Protein AF-A0A8X6MMZ3-F1 (afdb_monomer)

Radius of gyration: 20.28 Å; Cα contacts (8 Å, |Δi|>4): 202; chains: 1; bounding box: 53×36×53 Å

Solvent-accessible surface area (backbone atoms only — not comparable to full-atom values): 15358 Å² total; per-residue (Å²): 135,87,82,80,87,72,73,51,72,65,52,36,49,29,36,52,51,33,49,55,54,57,69,69,42,72,55,79,81,48,42,75,46,43,74,67,75,72,43,71,71,57,62,65,58,52,47,51,56,55,66,70,45,99,63,57,69,71,56,44,58,54,20,52,58,42,36,58,49,39,51,52,50,51,52,53,54,46,52,48,40,42,77,47,49,68,77,59,74,57,76,52,74,87,51,57,34,66,43,71,80,46,49,71,35,58,68,61,19,48,54,50,54,53,67,40,78,89,51,56,66,67,52,33,32,52,52,23,50,58,49,60,37,62,70,54,31,56,53,40,56,71,73,46,54,68,69,58,55,47,49,66,72,67,44,86,82,53,53,70,70,50,49,52,53,52,54,36,65,72,68,67,48,81,83,58,52,57,61,50,52,50,50,56,61,57,55,66,72,69,72,73,91,78,76,85,68,65,60,74,55,60,66,21,55,59,64,43,42,85,68,30,54,76,64,60,35,36,51,53,51,50,55,37,54,75,67,71,66,58,53,70,69,59,46,53,52,54,59,74,74,49,53,72,68,50,47,53,53,35,51,52,51,54,74,67,39,74,86,70,78,119

Organism: Nephila pilipes (NCBI:txid299642)

Foldseek 3Di:
DDDDDDDDPLLLVLLVVLLVLVVPPCCLVCVVVLLVPNDPPPLVVVLVVLVPDPDDPVSSVVSSVLNSVLSVLVSVVCLQLVVQCVVFSDPLSVLFDADSNRHTPVLSSLVSVLPDPSGDLLSSLVSCLLLVVPVSNLVSLVVDDPVVLVVLQPDPPDDPSSVLSSVCSVVVHDDDLLVVLVCVLVVVVPPPDDPSRHPSQCNSVVVSLVVDDLVSNLVSLLSCVLVVSDDVVNNVVSVSPDDPVSVVVNVVVNVVPPSNVD

Mean predicted aligned error: 8.78 Å

Nearest PDB structures (foldseek):
  3q0k-assembly1_A  TM=1.526E-01  e=6.021E-01  Homo sapiens

pLDDT: mean 77.58, std 13.96, range [37.44, 96.19]

Secondary structure (DSSP, 8-state):
-----PPPHHHHHHHHHHHHHHHHS-GGGGHHHHTTT-----HHHHHHHHHHS---HHHHHHHHHHHHHHHHHHHHHHHHTHHHHHHHT---TTT--B-TTS-B-HHHHHHHHHH-TTS-HHHHHHHHHHTT-HHHHHHHHHHS-HHHHHHHHH-TTS-HHHHHHHHHHHHTPPP-HHHHHHHHHHHTT---TT-------HHHHHHHGGGS-HHHHHHHHHHHHHTT---HHHHHHHHHT--HHHHHHHHHHHHH-GGG--

Structure (mmCIF, N/CA/C/O backbone):
data_AF-A0A8X6MMZ3-F1
#
_entry.id   AF-A0A8X6MMZ3-F1
#
loop_
_atom_site.group_PDB
_atom_site.id
_atom_site.type_symbol
_atom_site.label_atom_id
_atom_site.label_alt_id
_atom_site.label_comp_id
_atom_site.label_asym_id
_atom_site.label_entity_id
_atom_site.label_seq_id
_atom_site.pdbx_PDB_ins_code
_atom_site.Cartn_x
_atom_site.Cartn_y
_atom_site.Cartn_z
_atom_site.occupancy
_atom_site.B_iso_or_equiv
_atom_site.auth_seq_id
_atom_site.auth_comp_id
_atom_site.auth_asym_id
_atom_site.auth_atom_id
_atom_site.pdbx_PDB_model_num
ATOM 1 N N . MET A 1 1 ? 12.564 -13.212 19.986 1.00 44.34 1 MET A N 1
ATOM 2 C CA . MET A 1 1 ? 11.196 -13.495 20.487 1.00 44.34 1 MET A CA 1
ATOM 3 C C . MET A 1 1 ? 10.188 -12.839 19.543 1.00 44.34 1 MET A C 1
ATOM 5 O O . MET A 1 1 ? 10.217 -11.626 19.419 1.00 44.34 1 MET A O 1
ATOM 9 N N . LYS A 1 2 ? 9.355 -13.598 18.807 1.00 47.44 2 LYS A N 1
ATOM 10 C CA . LYS A 1 2 ? 8.339 -13.008 17.907 1.00 47.44 2 LYS A CA 1
ATOM 11 C C . LYS A 1 2 ? 7.112 -12.603 18.725 1.00 47.44 2 LYS A C 1
ATOM 13 O O . LYS A 1 2 ? 6.319 -13.466 19.091 1.00 47.44 2 LYS A O 1
ATOM 18 N N . ILE A 1 3 ? 6.960 -11.315 19.015 1.00 46.97 3 ILE A N 1
ATOM 19 C CA . ILE A 1 3 ? 5.747 -10.787 19.649 1.00 46.97 3 ILE A CA 1
ATOM 20 C C . ILE A 1 3 ? 4.619 -10.863 18.613 1.00 46.97 3 ILE A C 1
ATOM 22 O O . ILE A 1 3 ? 4.666 -10.188 17.587 1.00 46.97 3 ILE A O 1
ATOM 26 N N . ARG A 1 4 ? 3.620 -11.721 18.844 1.00 55.94 4 ARG A N 1
ATOM 27 C CA . ARG A 1 4 ? 2.388 -11.737 18.043 1.00 55.94 4 ARG A CA 1
ATOM 28 C C . ARG A 1 4 ? 1.361 -10.856 18.735 1.00 55.94 4 ARG A C 1
ATOM 30 O O . ARG A 1 4 ? 0.774 -11.267 19.732 1.00 55.94 4 ARG A O 1
ATOM 37 N N . PHE A 1 5 ? 1.158 -9.657 18.206 1.00 63.44 5 PHE A N 1
ATOM 38 C CA . PHE A 1 5 ? 0.086 -8.785 18.660 1.00 63.44 5 PHE A CA 1
ATOM 39 C C . PHE A 1 5 ? -1.234 -9.273 18.052 1.00 63.44 5 PHE A C 1
ATOM 41 O O . PHE A 1 5 ? -1.477 -9.105 16.857 1.00 63.44 5 PHE A O 1
ATOM 48 N N . TRP A 1 6 ? -2.062 -9.938 18.856 1.00 76.50 6 TRP A N 1
ATOM 49 C CA . TRP A 1 6 ? -3.423 -10.290 18.457 1.00 76.50 6 TRP A CA 1
ATOM 50 C C . TRP A 1 6 ? -4.369 -9.169 18.896 1.00 76.50 6 TRP A C 1
ATOM 52 O O . TRP A 1 6 ? -4.375 -8.832 20.082 1.00 76.50 6 TRP A O 1
ATOM 62 N N . PRO A 1 7 ? -5.162 -8.580 17.984 1.00 82.75 7 PRO A N 1
ATOM 63 C CA . PRO A 1 7 ? -6.158 -7.595 18.377 1.00 82.75 7 PRO A CA 1
ATOM 64 C C . PRO A 1 7 ? -7.207 -8.237 19.291 1.00 82.75 7 PRO A C 1
ATOM 66 O O . PRO A 1 7 ? -7.530 -9.420 19.150 1.00 82.75 7 PRO A O 1
ATOM 69 N N . SER A 1 8 ? -7.749 -7.457 20.228 1.00 88.75 8 SER A N 1
ATOM 70 C CA . SER A 1 8 ? -8.816 -7.935 21.108 1.00 88.75 8 SER A CA 1
ATOM 71 C C . SER A 1 8 ? -10.069 -8.294 20.300 1.00 88.75 8 SER A C 1
ATOM 73 O O . SER A 1 8 ? -10.331 -7.716 19.242 1.00 88.75 8 SER A O 1
ATOM 75 N N . LEU A 1 9 ? -10.887 -9.222 20.811 1.00 89.88 9 LEU A N 1
ATOM 76 C CA . LEU A 1 9 ? -12.177 -9.555 20.187 1.00 89.88 9 LEU A CA 1
ATOM 77 C C . LEU A 1 9 ? -13.072 -8.317 20.037 1.00 89.88 9 LEU A C 1
ATOM 79 O O . LEU A 1 9 ? -13.766 -8.180 19.033 1.00 89.88 9 LEU A O 1
ATOM 83 N N . GLN A 1 10 ? -13.000 -7.396 21.000 1.00 89.19 10 GLN A N 1
ATOM 84 C CA . GLN A 1 10 ? -13.702 -6.119 20.954 1.00 89.19 10 GLN A CA 1
ATOM 85 C C . GLN A 1 10 ? -13.254 -5.264 19.761 1.00 89.19 10 GLN A C 1
ATOM 87 O O . GLN A 1 10 ? -14.107 -4.793 19.014 1.00 89.19 10 GLN A O 1
ATOM 92 N N . LEU A 1 11 ? -11.943 -5.116 19.535 1.00 88.44 11 LEU A N 1
ATOM 93 C CA . LEU A 1 11 ? -11.417 -4.368 18.390 1.00 88.44 11 LEU A CA 1
ATOM 94 C C . LEU A 1 11 ? -11.837 -5.015 17.065 1.00 88.44 11 LEU A C 1
ATOM 96 O O . LEU A 1 11 ? -12.298 -4.326 16.160 1.00 88.44 11 LEU A O 1
ATOM 100 N N . ILE A 1 12 ? -11.747 -6.345 16.960 1.00 90.75 12 ILE A N 1
ATOM 101 C CA . ILE A 1 12 ? -12.179 -7.077 15.758 1.00 90.75 12 ILE A CA 1
ATOM 102 C C . ILE A 1 12 ? -13.673 -6.839 15.486 1.00 90.75 12 ILE A C 1
ATOM 104 O O . ILE A 1 12 ? -14.063 -6.620 14.337 1.00 90.75 12 ILE A O 1
ATOM 108 N N . ALA A 1 13 ? -14.516 -6.869 16.523 1.00 90.50 13 ALA A N 1
ATOM 109 C CA . ALA A 1 13 ? -15.945 -6.598 16.396 1.00 90.50 13 ALA A CA 1
ATOM 110 C C . ALA A 1 13 ? -16.212 -5.152 15.948 1.00 90.50 13 ALA A C 1
ATOM 112 O O . ALA A 1 13 ? -16.956 -4.946 14.992 1.00 90.50 13 ALA A O 1
ATOM 113 N N . GLN A 1 14 ? -15.556 -4.169 16.571 1.00 91.56 14 GLN A N 1
ATOM 114 C CA . GLN A 1 14 ? -15.671 -2.752 16.206 1.00 91.56 14 GLN A CA 1
ATOM 115 C C . GLN A 1 14 ? -15.248 -2.503 14.753 1.00 91.56 14 GLN A C 1
ATOM 117 O O . GLN A 1 14 ? -15.974 -1.847 14.011 1.00 91.56 14 GLN A O 1
ATOM 122 N N . VAL A 1 15 ? -14.132 -3.091 14.308 1.00 91.44 15 VAL A N 1
ATOM 123 C CA . VAL A 1 15 ? -13.669 -3.019 12.910 1.00 91.44 15 VAL A CA 1
ATOM 124 C C . VAL A 1 15 ? -14.693 -3.622 11.954 1.00 91.44 15 VAL A C 1
ATOM 126 O O . VAL A 1 15 ? -14.974 -3.036 10.911 1.00 91.44 15 VAL A O 1
ATOM 129 N N . ARG A 1 16 ? -15.285 -4.773 12.291 1.00 91.50 16 ARG A N 1
ATOM 130 C CA . ARG A 1 16 ? -16.312 -5.401 11.445 1.00 91.50 16 ARG A CA 1
ATOM 131 C C . ARG A 1 16 ? -17.574 -4.549 11.333 1.00 91.50 16 ARG A C 1
ATOM 133 O O . ARG A 1 16 ? -18.078 -4.392 10.224 1.00 91.50 16 ARG A O 1
ATOM 140 N N . ILE A 1 17 ? -18.053 -3.982 12.441 1.00 90.69 17 ILE A N 1
ATOM 141 C CA . ILE A 1 17 ? -19.218 -3.084 12.444 1.00 90.69 17 ILE A CA 1
ATOM 142 C C . ILE A 1 17 ? -18.915 -1.836 11.610 1.00 90.69 17 ILE A C 1
ATOM 144 O O . ILE A 1 17 ? -19.673 -1.511 10.701 1.00 90.69 17 ILE A O 1
ATOM 148 N N . ALA A 1 18 ? -17.782 -1.179 11.867 1.00 90.56 18 ALA A N 1
ATOM 149 C CA . ALA A 1 18 ? -17.367 0.024 11.152 1.00 90.56 18 ALA A CA 1
ATOM 150 C C . ALA A 1 18 ? -17.259 -0.212 9.636 1.00 90.56 18 ALA A C 1
ATOM 152 O O . ALA A 1 18 ? -17.757 0.591 8.850 1.00 90.56 18 ALA A O 1
ATOM 153 N N . ARG A 1 19 ? -16.678 -1.345 9.219 1.00 88.94 19 ARG A N 1
ATOM 154 C CA . ARG A 1 19 ? -16.609 -1.732 7.803 1.00 88.94 19 ARG A CA 1
ATOM 155 C C . ARG A 1 19 ? -17.985 -1.951 7.185 1.00 88.94 19 ARG A C 1
ATOM 157 O 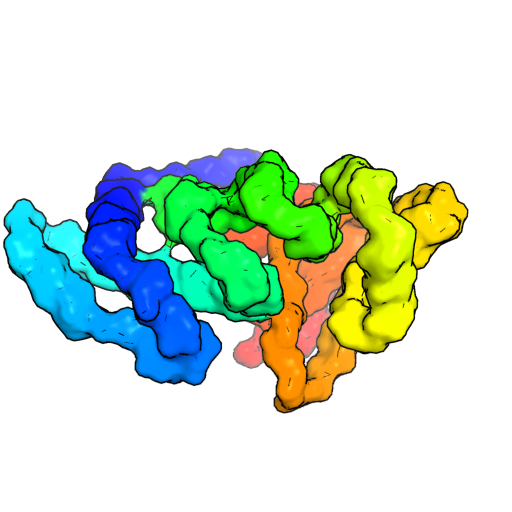O . ARG A 1 19 ? -18.195 -1.500 6.069 1.00 88.94 19 ARG A O 1
ATOM 164 N N . GLY A 1 20 ? -18.899 -2.613 7.896 1.00 88.94 20 GLY A N 1
ATOM 165 C CA . GLY A 1 20 ? -20.269 -2.823 7.419 1.00 88.94 20 GLY A CA 1
ATOM 166 C C . GLY A 1 20 ? -21.050 -1.516 7.256 1.00 88.94 20 GLY A C 1
ATOM 167 O O . GLY A 1 20 ? -21.819 -1.369 6.313 1.00 88.94 20 GLY A O 1
ATOM 168 N N . ILE A 1 21 ? -20.826 -0.540 8.142 1.00 86.88 21 ILE A N 1
ATOM 169 C CA . ILE A 1 21 ? -21.402 0.803 7.993 1.00 86.88 21 ILE A CA 1
ATOM 170 C C . ILE A 1 21 ? -20.828 1.472 6.741 1.00 86.88 21 ILE A C 1
ATOM 172 O O . ILE A 1 21 ? -21.588 1.921 5.890 1.00 86.88 21 ILE A O 1
ATOM 176 N N . LEU A 1 22 ? -19.499 1.497 6.603 1.00 83.69 22 LEU A N 1
ATOM 177 C CA . LEU A 1 22 ? -18.835 2.157 5.478 1.00 83.69 22 LEU A CA 1
ATOM 178 C C . LEU A 1 22 ? -19.145 1.513 4.118 1.00 83.69 22 LEU A C 1
ATOM 180 O O . LEU A 1 22 ? -19.202 2.234 3.133 1.00 83.69 22 LEU A O 1
ATOM 184 N N . SER A 1 23 ? -19.375 0.197 4.056 1.00 81.81 23 SER A N 1
ATOM 185 C CA . SER A 1 23 ? -19.744 -0.491 2.811 1.00 81.81 23 SER A CA 1
ATOM 186 C C . SER A 1 23 ? -21.170 -0.207 2.346 1.00 81.81 23 SER A C 1
ATOM 188 O O . SER A 1 23 ? -21.469 -0.384 1.174 1.00 81.81 23 SER A O 1
ATOM 190 N N . ASN A 1 24 ? -22.063 0.160 3.270 1.00 78.19 24 ASN A N 1
ATOM 191 C CA . ASN A 1 24 ? -23.463 0.474 2.963 1.00 78.19 24 ASN A CA 1
ATOM 192 C C . ASN A 1 24 ? -23.668 1.940 2.592 1.00 78.19 24 ASN A C 1
ATOM 194 O O . ASN A 1 24 ? -24.686 2.300 2.006 1.00 78.19 24 ASN A O 1
ATOM 198 N N . LEU A 1 25 ? -22.723 2.799 2.966 1.00 68.75 25 LEU A N 1
ATOM 199 C CA . LEU A 1 25 ? -22.637 4.115 2.376 1.00 68.75 25 LEU A CA 1
ATOM 200 C C . LEU A 1 25 ? -22.261 3.914 0.916 1.00 68.75 25 LEU A C 1
ATOM 202 O O . LEU A 1 25 ? -21.273 3.240 0.650 1.00 68.75 25 LEU A O 1
ATOM 206 N N . GLU A 1 26 ? -23.018 4.491 -0.014 1.00 62.31 26 GLU A N 1
ATOM 207 C CA . GLU A 1 26 ? -22.669 4.577 -1.438 1.00 62.31 26 GLU A CA 1
ATOM 208 C C . GLU A 1 26 ? -21.409 5.443 -1.631 1.00 62.31 26 GLU A C 1
ATOM 210 O O . GLU A 1 26 ? -21.418 6.516 -2.234 1.00 62.31 26 GLU A O 1
ATOM 215 N N . PHE A 1 27 ? -20.303 5.001 -1.046 1.00 59.78 27 PHE A N 1
ATOM 216 C CA . PHE A 1 27 ? -19.020 5.671 -0.996 1.00 59.78 27 PHE A CA 1
ATOM 217 C C . PHE A 1 27 ? -18.485 5.914 -2.407 1.00 59.78 27 PHE A C 1
ATOM 219 O O . PHE A 1 27 ? -17.848 6.929 -2.685 1.00 59.78 27 PHE A O 1
ATOM 226 N N . GLU A 1 28 ? -18.825 4.989 -3.301 1.00 53.50 28 GLU A N 1
ATOM 227 C CA . GLU A 1 28 ? -18.523 4.998 -4.724 1.00 53.50 28 GLU A CA 1
ATOM 228 C C . GLU A 1 28 ? -19.091 6.234 -5.436 1.00 53.50 28 GLU A C 1
ATOM 230 O O . GLU A 1 28 ? -18.394 6.835 -6.253 1.00 53.50 28 GLU A O 1
ATOM 235 N N . ASN A 1 29 ? -20.298 6.689 -5.074 1.00 56.00 29 ASN A N 1
ATOM 236 C CA . ASN A 1 29 ? -20.972 7.790 -5.772 1.00 56.00 29 ASN A CA 1
ATOM 237 C C . ASN A 1 29 ? -20.382 9.175 -5.441 1.00 56.00 29 ASN A C 1
ATOM 239 O O . ASN A 1 29 ? -20.490 10.093 -6.251 1.00 56.00 29 ASN A O 1
ATOM 243 N N . ASN A 1 30 ? -19.709 9.326 -4.292 1.00 56.81 30 ASN A N 1
ATOM 244 C CA . ASN A 1 30 ? -19.131 10.600 -3.827 1.00 56.81 30 ASN A CA 1
ATOM 245 C C . ASN A 1 30 ? -17.590 10.620 -3.843 1.00 56.81 30 ASN A C 1
ATOM 247 O O . ASN A 1 30 ? -16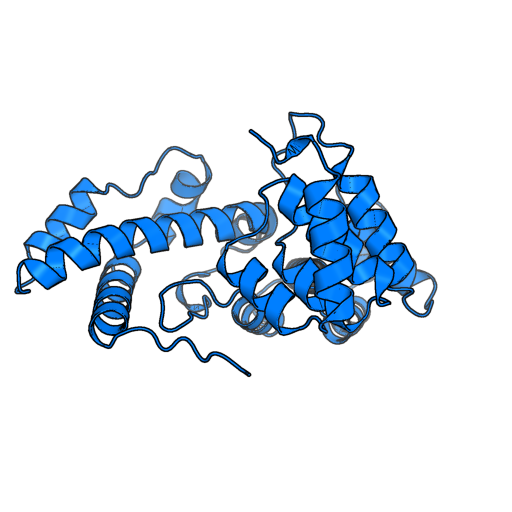.954 11.553 -3.339 1.00 56.81 30 ASN A O 1
ATOM 251 N N . PHE A 1 31 ? -16.961 9.602 -4.434 1.00 57.91 31 PHE A N 1
ATOM 252 C CA . PHE A 1 31 ? -15.508 9.434 -4.443 1.00 57.91 31 PHE A CA 1
ATOM 253 C C . PHE A 1 31 ? -14.712 10.621 -5.039 1.00 57.91 31 PHE A C 1
ATOM 255 O O . PHE A 1 31 ? -13.697 11.018 -4.451 1.00 57.91 31 PHE A O 1
ATOM 262 N N . PRO A 1 32 ? -15.140 11.266 -6.146 1.00 57.06 32 PRO A N 1
ATOM 263 C CA . PRO A 1 32 ? -14.441 12.439 -6.679 1.00 57.06 32 PRO A CA 1
ATOM 264 C C . PRO A 1 32 ? -14.429 13.638 -5.719 1.00 57.06 32 PRO A C 1
ATOM 266 O O . PRO A 1 32 ? -13.500 14.449 -5.762 1.00 57.06 32 PRO A O 1
ATOM 269 N N . ASP A 1 33 ? -15.430 13.757 -4.845 1.00 58.91 33 ASP A N 1
ATOM 270 C CA . ASP A 1 33 ? -15.545 14.847 -3.868 1.00 58.91 33 ASP A CA 1
ATOM 271 C C . ASP A 1 33 ? -14.768 14.540 -2.584 1.00 58.91 33 ASP A C 1
ATOM 273 O O . ASP A 1 33 ? -14.119 15.427 -2.019 1.00 58.91 33 ASP A O 1
ATOM 277 N N . PHE A 1 34 ? -14.707 13.260 -2.208 1.00 59.50 34 PHE A N 1
ATOM 278 C CA . PHE A 1 34 ? -13.791 12.746 -1.188 1.00 59.50 34 PHE A CA 1
ATOM 279 C C . PHE A 1 34 ? -12.323 13.057 -1.544 1.00 59.50 34 PHE A C 1
ATOM 281 O O . PHE A 1 34 ? -11.571 13.592 -0.730 1.00 59.50 34 PHE A O 1
ATOM 288 N N . MET A 1 35 ? -11.927 12.841 -2.804 1.00 57.47 35 MET A N 1
ATOM 289 C CA . MET A 1 35 ? -10.561 13.083 -3.299 1.00 57.47 35 MET A CA 1
ATOM 290 C C . MET A 1 35 ? -10.216 14.561 -3.559 1.00 57.47 35 MET A C 1
ATOM 292 O O . MET A 1 35 ? -9.039 14.912 -3.710 1.00 57.47 35 MET A O 1
ATOM 296 N N . ARG A 1 36 ? -11.219 15.443 -3.641 1.00 57.03 36 ARG A N 1
ATOM 297 C CA . ARG A 1 36 ? -11.038 16.899 -3.798 1.00 57.03 36 ARG A CA 1
ATOM 298 C C . ARG A 1 36 ? -10.865 17.641 -2.468 1.00 57.03 36 ARG A C 1
ATOM 300 O O . ARG A 1 36 ? -10.695 18.854 -2.486 1.00 57.03 36 ARG A O 1
ATOM 307 N N . GLY A 1 37 ? -10.830 16.925 -1.342 1.00 49.00 37 GLY A N 1
ATOM 308 C CA . GLY A 1 37 ? -10.564 17.510 -0.025 1.00 49.00 37 GLY A CA 1
ATOM 309 C C . GLY A 1 37 ? -11.765 18.218 0.605 1.00 49.00 37 GLY A C 1
ATOM 310 O O . GLY A 1 37 ? -11.576 18.975 1.550 1.00 49.00 37 GLY A O 1
ATOM 311 N N . VAL A 1 38 ? -12.984 17.984 0.101 1.00 43.31 38 VAL A N 1
ATOM 312 C CA . VAL A 1 38 ? -14.207 18.627 0.622 1.00 43.31 38 VAL A CA 1
ATOM 313 C C . VAL A 1 38 ? -15.041 17.680 1.490 1.00 43.31 38 VAL A C 1
ATOM 315 O O . VAL A 1 38 ? -15.760 18.137 2.370 1.00 43.31 38 VAL A O 1
ATOM 318 N N . GLY A 1 39 ? -14.910 16.365 1.338 1.00 49.03 39 GLY A N 1
ATOM 319 C CA . GLY A 1 39 ? -15.631 15.419 2.180 1.00 49.03 39 GLY A CA 1
ATOM 320 C C . GLY A 1 39 ? -14.740 14.795 3.242 1.00 49.03 39 GLY A C 1
ATOM 321 O O . GLY A 1 39 ? -14.268 13.679 3.046 1.00 49.03 39 GLY A O 1
ATOM 322 N N . LEU A 1 40 ? -14.619 15.411 4.425 1.00 54.78 40 LEU A N 1
ATOM 323 C CA . LEU A 1 40 ? -14.784 14.556 5.604 1.00 54.78 40 LEU A CA 1
ATOM 324 C C . LEU A 1 40 ? -16.092 13.815 5.322 1.00 54.78 40 LEU A C 1
ATOM 326 O O . LEU A 1 40 ? -17.098 14.476 5.063 1.00 54.78 40 LEU A O 1
ATOM 330 N N . ILE A 1 41 ? -16.088 12.477 5.286 1.00 60.22 41 ILE A N 1
ATOM 331 C CA . ILE A 1 41 ? -17.360 11.763 5.457 1.00 60.22 41 ILE A CA 1
ATOM 332 C C . ILE A 1 41 ? -18.030 12.469 6.604 1.00 60.22 41 ILE A C 1
ATOM 334 O O . ILE A 1 41 ? -17.360 12.697 7.617 1.00 60.22 41 ILE A O 1
ATOM 338 N N . ASP A 1 42 ? -19.280 12.857 6.413 1.00 70.81 42 ASP A N 1
ATOM 339 C CA . ASP A 1 42 ? -19.990 13.556 7.451 1.00 70.81 42 ASP A CA 1
ATOM 340 C C . ASP A 1 42 ? -19.996 12.656 8.695 1.00 70.81 42 ASP A C 1
ATOM 342 O O . ASP A 1 42 ? -20.749 11.685 8.800 1.00 70.81 42 ASP A O 1
ATOM 346 N N . LEU A 1 43 ? -19.063 12.921 9.613 1.00 75.06 43 LEU A N 1
ATOM 347 C CA . LEU A 1 43 ? -18.896 12.146 10.832 1.00 75.06 43 LEU A CA 1
ATOM 348 C C . LEU A 1 43 ? -20.178 12.265 11.654 1.00 75.06 43 LEU 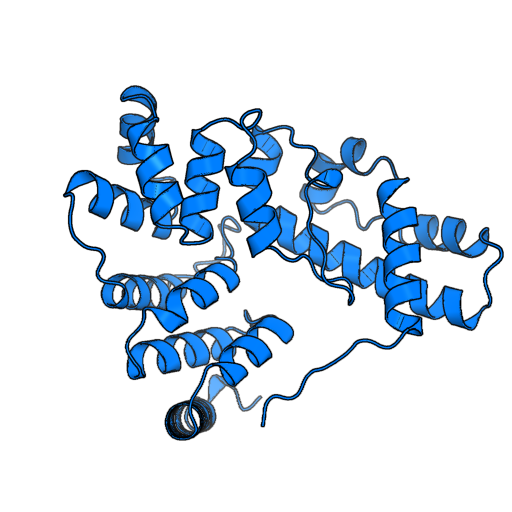A C 1
ATOM 350 O O . LEU A 1 43 ? -20.502 11.351 12.406 1.00 75.06 43 LEU A O 1
ATOM 354 N N . GLN A 1 44 ? -20.948 13.338 11.445 1.00 79.44 44 GLN A N 1
ATOM 355 C CA . GLN A 1 44 ? -22.281 13.508 11.990 1.00 79.44 44 GLN A CA 1
ATOM 356 C C . GLN A 1 44 ? -23.260 12.485 11.406 1.00 79.44 44 GLN A C 1
ATOM 358 O O . GLN A 1 44 ? -23.991 11.853 12.167 1.00 79.44 44 GLN A O 1
ATOM 363 N N . TYR A 1 45 ? -23.244 12.248 10.093 1.00 82.19 45 TYR A N 1
ATOM 364 C CA . TYR A 1 45 ? -24.050 11.199 9.463 1.00 82.19 45 TYR A CA 1
ATOM 365 C C . TYR A 1 45 ? -23.647 9.797 9.945 1.00 82.19 45 TYR A C 1
ATOM 367 O O . TYR A 1 45 ? -24.502 8.986 10.307 1.00 82.19 45 TYR A O 1
ATOM 375 N N . MET A 1 46 ? -22.344 9.525 10.070 1.00 82.88 46 MET A N 1
ATOM 376 C CA . MET A 1 46 ? -21.854 8.260 10.640 1.00 82.88 46 MET A CA 1
ATOM 377 C C . MET A 1 46 ? -22.291 8.075 12.089 1.00 82.88 46 MET A C 1
ATOM 379 O O . MET A 1 46 ? -22.717 6.988 12.482 1.00 82.88 46 MET A O 1
ATOM 383 N N . HIS A 1 47 ? -22.243 9.149 12.872 1.00 83.50 47 HIS A N 1
ATOM 384 C CA . HIS A 1 47 ? -22.728 9.154 14.240 1.00 83.50 47 HIS A CA 1
ATOM 385 C C . HIS A 1 47 ? -24.236 8.875 14.301 1.00 83.50 47 HIS A C 1
ATOM 387 O O . HIS A 1 47 ? -24.678 8.134 15.179 1.00 83.50 47 HIS A O 1
ATOM 393 N N . GLN A 1 48 ? -25.035 9.407 13.370 1.00 85.75 48 GLN A N 1
ATOM 394 C CA . GLN A 1 48 ? -26.473 9.124 13.279 1.00 85.75 48 GLN A CA 1
ATOM 395 C C . GLN A 1 48 ? -26.749 7.648 12.965 1.00 85.75 48 GLN A C 1
ATOM 397 O O . GLN A 1 48 ? -27.545 7.026 13.671 1.00 85.75 48 GLN A O 1
ATOM 402 N N . ILE A 1 49 ? -26.060 7.064 11.974 1.00 85.75 49 ILE A N 1
ATOM 403 C CA . ILE A 1 49 ? -26.184 5.630 11.656 1.00 85.75 49 ILE A CA 1
ATOM 404 C C . ILE A 1 49 ? -25.788 4.788 12.869 1.00 85.75 49 ILE A C 1
ATOM 406 O O . ILE A 1 49 ? -26.526 3.904 13.288 1.00 85.75 49 ILE A O 1
ATOM 410 N N . LEU A 1 50 ? -24.647 5.078 13.490 1.00 86.81 50 LEU A N 1
ATOM 411 C CA . LEU A 1 50 ? -24.176 4.318 14.644 1.00 86.81 50 LEU A CA 1
ATOM 412 C C . LEU A 1 50 ? -25.110 4.459 15.857 1.00 86.81 50 LEU A C 1
ATOM 414 O O . LEU A 1 50 ? -25.304 3.503 16.613 1.00 86.81 50 LEU A O 1
ATOM 418 N N . SER A 1 51 ? -25.720 5.634 16.028 1.00 87.69 51 SER A N 1
ATOM 419 C CA . SER A 1 51 ? -26.702 5.897 17.082 1.00 87.69 51 SER A CA 1
ATOM 420 C C . SER A 1 51 ? -27.986 5.095 16.887 1.00 87.69 51 SER A C 1
ATOM 422 O O . SER A 1 51 ? -28.551 4.652 17.889 1.00 87.69 51 SER A O 1
ATOM 424 N N . SER A 1 52 ? -28.413 4.862 15.639 1.00 89.25 52 SER A N 1
ATOM 425 C CA . SER A 1 52 ? -29.624 4.093 15.321 1.00 89.25 52 SER A CA 1
ATOM 426 C C . SER A 1 52 ? -29.451 2.579 15.490 1.00 89.25 52 SER A C 1
ATOM 428 O O . SER A 1 52 ? -30.436 1.869 15.693 1.00 89.25 52 SER A O 1
ATOM 430 N N . LEU A 1 53 ? -28.213 2.071 15.479 1.00 87.56 53 LEU A N 1
ATOM 431 C CA . LEU A 1 53 ? -27.940 0.659 15.741 1.00 87.56 53 LEU A CA 1
ATOM 432 C C . LEU A 1 53 ? -28.232 0.298 17.208 1.00 87.56 53 LEU A C 1
ATOM 434 O O . LEU A 1 53 ? -27.866 1.024 18.138 1.00 87.56 53 LEU A O 1
ATOM 438 N N . ASN A 1 54 ? -28.842 -0.869 17.436 1.00 92.25 54 ASN A N 1
ATOM 439 C CA . ASN A 1 54 ? -29.079 -1.407 18.779 1.00 92.25 54 ASN A CA 1
ATOM 440 C C . ASN A 1 54 ? -27.798 -2.052 19.345 1.00 92.25 54 ASN A C 1
ATOM 442 O O . ASN A 1 54 ? -27.672 -3.272 19.417 1.00 92.25 54 ASN A O 1
ATOM 446 N N . LEU A 1 55 ? -26.815 -1.211 19.670 1.00 88.00 55 LEU A N 1
ATOM 447 C CA . LEU A 1 55 ? -25.512 -1.596 20.213 1.00 88.00 55 LEU A CA 1
ATOM 448 C C . LEU A 1 55 ? -25.314 -1.008 21.611 1.00 88.00 55 LEU A C 1
ATOM 450 O O . LEU A 1 55 ? -25.792 0.088 21.908 1.00 88.00 55 LEU A O 1
ATOM 454 N N . GLU A 1 56 ? -24.545 -1.707 22.442 1.00 90.81 56 GLU A N 1
ATOM 455 C CA . GLU A 1 56 ? -24.118 -1.201 23.745 1.00 90.81 56 GLU A CA 1
ATOM 456 C C . GLU A 1 56 ? -23.282 0.083 23.594 1.00 90.81 56 GLU A C 1
ATOM 458 O O . GLU A 1 56 ? -22.470 0.208 22.672 1.00 90.81 56 GLU A O 1
ATOM 463 N N . THR A 1 57 ? -23.441 1.036 24.518 1.00 87.75 57 THR A N 1
ATOM 464 C CA . THR A 1 57 ? -22.770 2.348 24.483 1.00 87.75 57 THR A CA 1
ATOM 465 C C . THR A 1 57 ? -21.250 2.236 24.342 1.00 87.75 57 THR A C 1
ATOM 467 O O . THR A 1 57 ? -20.640 2.985 23.581 1.00 87.75 57 THR A O 1
ATOM 470 N N . VAL A 1 58 ? -20.629 1.263 25.017 1.00 85.12 58 VAL A N 1
ATOM 471 C CA . VAL A 1 58 ? -19.179 1.015 24.932 1.00 85.12 58 VAL A CA 1
ATOM 472 C C . VAL A 1 58 ? -18.762 0.614 23.512 1.00 85.12 58 VAL A C 1
ATOM 474 O O . VAL A 1 58 ? -17.739 1.079 23.003 1.00 85.12 58 VAL A O 1
ATOM 477 N N . LEU A 1 59 ? -19.566 -0.214 22.838 1.00 88.31 59 LEU A N 1
ATOM 478 C CA . LEU A 1 59 ? -19.321 -0.603 21.452 1.00 88.31 59 LEU A CA 1
ATOM 479 C C . LEU A 1 59 ? -19.543 0.567 20.498 1.00 88.31 59 LEU A C 1
ATOM 481 O O . LEU A 1 59 ? -18.717 0.747 19.608 1.00 88.31 59 LEU A O 1
ATOM 485 N N . LYS A 1 60 ? -20.582 1.389 20.699 1.00 89.06 60 LYS A N 1
ATOM 486 C CA . LYS A 1 60 ? -20.821 2.595 19.885 1.00 89.06 60 LYS A CA 1
ATOM 487 C C . LYS A 1 60 ? -19.633 3.553 19.955 1.00 89.06 60 LYS A C 1
ATOM 489 O O . LYS A 1 60 ? -19.042 3.866 18.927 1.00 89.06 60 LYS A O 1
ATOM 494 N N . ASN A 1 61 ? -19.213 3.930 21.159 1.00 87.00 61 ASN A N 1
ATOM 495 C CA . ASN A 1 61 ? -18.131 4.899 21.336 1.00 87.00 61 ASN A CA 1
ATOM 496 C C . ASN A 1 61 ? -16.819 4.413 20.707 1.00 87.00 61 ASN A C 1
ATOM 498 O O . ASN A 1 61 ? -16.169 5.155 19.973 1.00 87.00 61 ASN A O 1
ATOM 502 N N . GLY A 1 62 ? -16.454 3.146 20.928 1.00 89.69 62 GLY A N 1
ATOM 503 C CA . GLY A 1 62 ? -15.253 2.589 20.307 1.00 89.69 62 GLY A CA 1
ATOM 504 C C . GLY A 1 62 ? -15.375 2.427 18.788 1.00 89.69 62 GLY A C 1
ATOM 505 O O . GLY A 1 62 ? -14.412 2.673 18.070 1.00 89.69 62 GLY A O 1
ATOM 506 N N . THR A 1 63 ? -16.560 2.083 18.273 1.00 91.19 63 THR A N 1
ATOM 507 C CA . THR A 1 63 ? -16.788 1.946 16.824 1.00 91.19 63 THR A CA 1
ATOM 508 C C . THR A 1 63 ? -16.645 3.282 16.102 1.00 91.19 63 THR A C 1
ATOM 510 O O . THR A 1 63 ? -16.094 3.296 15.007 1.00 91.19 63 THR A O 1
ATOM 513 N N . MET A 1 64 ? -17.059 4.402 16.705 1.00 88.19 64 MET A N 1
ATOM 514 C CA . MET A 1 64 ? -16.895 5.725 16.088 1.00 88.19 64 MET A CA 1
ATOM 515 C C . MET A 1 64 ? -15.417 6.073 15.863 1.00 88.19 64 MET A C 1
ATOM 517 O O . MET A 1 64 ? -15.035 6.466 14.763 1.00 88.19 64 MET A O 1
ATOM 521 N N . GLY A 1 65 ? -14.564 5.835 16.865 1.00 88.56 65 GLY A N 1
ATOM 522 C CA . GLY A 1 65 ? -13.117 6.031 16.718 1.00 88.56 65 GLY A CA 1
ATOM 523 C C . GLY A 1 65 ? -12.505 5.128 15.641 1.00 88.56 65 GLY A C 1
ATOM 524 O O . GLY A 1 65 ? -11.637 5.558 14.881 1.00 88.56 65 GLY A O 1
ATOM 525 N N . ILE A 1 66 ? -12.997 3.891 15.518 1.00 90.44 66 ILE A N 1
ATOM 526 C CA . ILE A 1 66 ? -12.575 2.983 14.445 1.00 90.44 66 ILE A CA 1
ATOM 527 C C . ILE A 1 66 ? -13.052 3.471 13.078 1.00 90.44 66 ILE A C 1
ATOM 529 O O . ILE A 1 66 ? -12.260 3.436 12.144 1.00 90.44 66 ILE A O 1
ATOM 533 N N . ILE A 1 67 ? -14.284 3.971 12.944 1.00 89.00 67 ILE A N 1
ATOM 534 C CA . ILE A 1 67 ? -14.767 4.583 11.698 1.00 89.00 67 ILE A CA 1
ATOM 535 C C . ILE A 1 67 ? -13.810 5.695 11.274 1.00 89.00 67 ILE A C 1
ATOM 537 O O . ILE A 1 67 ? -13.267 5.626 10.179 1.00 89.00 67 ILE A O 1
ATOM 541 N N . GLU A 1 68 ? -13.524 6.668 12.139 1.00 85.12 68 GLU A N 1
ATOM 542 C CA . GLU A 1 68 ? -12.603 7.762 11.807 1.00 85.12 68 GLU A CA 1
ATOM 543 C C . GLU A 1 68 ? -11.228 7.264 11.344 1.00 85.12 68 GLU A C 1
ATOM 545 O O . GLU A 1 68 ? -10.661 7.790 10.383 1.00 85.12 68 GLU A O 1
ATOM 550 N N . MET A 1 69 ? -10.696 6.236 12.008 1.00 86.00 69 MET A N 1
ATOM 551 C CA . MET A 1 69 ? -9.431 5.609 11.635 1.00 86.00 69 MET A CA 1
ATOM 552 C C . MET A 1 69 ? -9.503 4.955 10.249 1.00 86.00 69 MET A C 1
ATOM 554 O O . MET A 1 69 ? -8.629 5.209 9.421 1.00 86.00 69 MET A O 1
ATOM 558 N N . LEU A 1 70 ? -10.535 4.149 9.972 1.00 87.25 70 LEU A N 1
ATOM 559 C CA . LEU A 1 70 ? -10.721 3.493 8.671 1.00 87.25 70 LEU A CA 1
ATOM 560 C C . LEU A 1 70 ? -10.791 4.525 7.549 1.00 87.25 70 LEU A C 1
ATOM 562 O O . LEU A 1 70 ? -10.165 4.366 6.509 1.00 87.25 70 LEU A O 1
ATOM 566 N N . VAL A 1 71 ? -11.525 5.605 7.779 1.00 83.94 71 VAL A N 1
ATOM 567 C CA . VAL A 1 71 ? -11.753 6.674 6.807 1.00 83.94 71 VAL A CA 1
ATOM 568 C C . VAL A 1 71 ? -10.456 7.382 6.455 1.00 83.94 71 VAL A C 1
ATOM 570 O O . VAL A 1 71 ? -10.178 7.601 5.277 1.00 83.94 71 VAL A O 1
ATOM 573 N N . LYS A 1 72 ? -9.636 7.689 7.464 1.00 81.81 72 LYS A N 1
ATOM 574 C CA . LYS A 1 72 ? -8.296 8.249 7.264 1.00 81.81 72 LYS A CA 1
ATOM 575 C C . LYS A 1 72 ? -7.390 7.277 6.511 1.00 81.81 72 LYS A C 1
ATOM 577 O O . LYS A 1 72 ? -6.683 7.709 5.605 1.00 81.81 72 LYS A O 1
ATOM 582 N N . GLU A 1 73 ? -7.440 5.986 6.835 1.00 84.81 73 GLU A N 1
ATOM 583 C CA . GLU A 1 73 ? -6.659 4.956 6.138 1.00 84.81 73 GLU A CA 1
ATOM 584 C C . GLU A 1 73 ? -7.075 4.832 4.664 1.00 84.81 73 GLU A C 1
ATOM 586 O O . GLU A 1 73 ? -6.218 4.810 3.785 1.00 84.81 73 GLU A O 1
ATOM 591 N N . ILE A 1 74 ? -8.377 4.840 4.365 1.00 83.94 74 ILE A N 1
ATOM 592 C CA . ILE A 1 74 ? -8.896 4.819 2.990 1.00 83.94 74 ILE A CA 1
ATOM 593 C C . ILE A 1 74 ? -8.505 6.091 2.246 1.00 83.94 74 ILE A C 1
ATOM 595 O O . ILE A 1 74 ? -8.029 6.002 1.120 1.00 83.94 74 ILE A O 1
ATOM 599 N N . ALA A 1 75 ? -8.666 7.267 2.859 1.00 78.62 75 ALA A N 1
ATOM 600 C CA . ALA A 1 75 ? -8.262 8.540 2.265 1.00 78.62 75 ALA A CA 1
ATOM 601 C C . ALA A 1 75 ? -6.765 8.560 1.943 1.00 78.62 75 ALA A C 1
ATOM 603 O O . ALA A 1 75 ? -6.371 8.952 0.845 1.00 78.62 75 ALA A O 1
ATOM 604 N N . SER A 1 76 ? -5.938 8.101 2.886 1.00 78.69 76 SER A N 1
ATOM 605 C CA . SER A 1 76 ? -4.491 7.978 2.717 1.00 78.69 76 SER A CA 1
ATOM 606 C C . SER A 1 76 ? -4.145 7.009 1.593 1.00 78.69 76 SER A C 1
ATOM 608 O O . SER A 1 76 ? -3.341 7.340 0.725 1.00 78.69 76 SER A O 1
ATOM 610 N N . TRP A 1 77 ? -4.782 5.839 1.557 1.00 82.62 77 TRP A N 1
ATOM 611 C CA . TRP A 1 77 ? -4.563 4.890 0.479 1.00 82.62 77 TRP A CA 1
ATOM 612 C C . TRP A 1 77 ? -4.980 5.489 -0.863 1.00 82.62 77 TRP A C 1
ATOM 614 O O . TRP A 1 77 ? -4.199 5.452 -1.803 1.00 82.62 77 TRP A O 1
ATOM 624 N N . CYS A 1 78 ? -6.157 6.108 -0.957 1.00 79.31 78 CYS A N 1
ATOM 625 C CA . CYS A 1 78 ? -6.654 6.674 -2.205 1.00 79.31 78 CYS A CA 1
ATOM 626 C C . CYS A 1 78 ? -5.786 7.832 -2.713 1.00 79.31 78 CYS A C 1
ATOM 628 O O . CYS A 1 78 ? -5.568 7.944 -3.919 1.00 79.31 78 CYS A O 1
ATOM 630 N N . SER A 1 79 ? -5.251 8.673 -1.823 1.00 75.88 79 SER A N 1
ATOM 631 C CA . SER A 1 79 ? -4.381 9.793 -2.203 1.00 75.88 79 SER A CA 1
ATOM 632 C C . SER A 1 79 ? -3.075 9.327 -2.849 1.00 75.88 79 SER A C 1
ATOM 634 O O . SER A 1 79 ? -2.701 9.865 -3.891 1.00 75.88 79 SER A O 1
ATOM 636 N N . CYS A 1 80 ? -2.456 8.262 -2.327 1.00 74.56 80 CYS A N 1
ATOM 637 C CA . CYS A 1 80 ? -1.246 7.645 -2.899 1.00 74.56 80 CYS A CA 1
ATOM 638 C C . CYS A 1 80 ? -1.481 7.043 -4.297 1.00 74.56 80 CYS A C 1
ATOM 640 O O . CYS A 1 80 ? -0.554 6.759 -5.053 1.00 74.56 80 CYS A O 1
ATOM 642 N N . HIS A 1 81 ? -2.747 6.847 -4.637 1.00 78.31 81 HIS A N 1
ATOM 643 C CA . HIS A 1 81 ? -3.217 5.985 -5.705 1.00 78.31 81 HIS A CA 1
ATOM 644 C C . HIS A 1 81 ? -4.178 6.702 -6.664 1.00 78.31 81 HIS A C 1
ATOM 646 O O . HIS A 1 81 ? -4.770 6.110 -7.568 1.00 78.31 81 HIS A O 1
ATOM 652 N N . ARG A 1 82 ? -4.291 8.023 -6.500 1.00 74.19 82 ARG A N 1
ATOM 653 C CA . ARG A 1 82 ? -5.258 8.887 -7.175 1.00 74.19 82 ARG A CA 1
ATOM 654 C C . ARG A 1 82 ? -5.249 8.730 -8.689 1.00 74.19 82 ARG A C 1
ATOM 656 O O . ARG A 1 82 ? -6.312 8.665 -9.298 1.00 74.19 82 ARG A O 1
ATOM 663 N N . SER A 1 83 ? -4.056 8.677 -9.280 1.00 68.38 83 SER A N 1
ATOM 664 C CA . SER A 1 83 ? -3.884 8.585 -10.733 1.00 68.38 83 SER A CA 1
ATOM 665 C C . SER A 1 83 ? -4.550 7.341 -11.320 1.00 68.38 83 SER A C 1
ATOM 667 O O . SER A 1 83 ? -5.151 7.432 -12.381 1.00 68.38 83 SER A O 1
ATOM 669 N N . PHE A 1 84 ? -4.539 6.203 -10.620 1.00 69.75 84 PHE A N 1
ATOM 670 C CA . PHE A 1 84 ? -5.219 5.007 -11.117 1.00 69.75 84 PHE A CA 1
ATOM 671 C C . PHE A 1 84 ? -6.689 4.929 -10.717 1.00 69.75 84 PHE A C 1
ATOM 673 O O . PHE A 1 84 ? -7.483 4.386 -11.479 1.00 69.75 84 PHE A O 1
ATOM 680 N N . LEU A 1 85 ? -7.061 5.436 -9.536 1.00 69.94 85 LEU A N 1
ATOM 681 C CA . LEU A 1 85 ? -8.438 5.331 -9.047 1.00 69.94 85 LEU A CA 1
ATOM 682 C C . LEU A 1 85 ? -9.393 6.173 -9.892 1.00 69.94 85 LEU A C 1
ATOM 684 O O . LEU A 1 85 ? -10.477 5.711 -10.233 1.00 69.94 85 LEU A O 1
ATOM 688 N N . ILE A 1 86 ? -8.961 7.376 -10.282 1.00 66.81 86 ILE A N 1
ATOM 689 C CA . ILE A 1 86 ? -9.764 8.279 -11.115 1.00 66.81 86 ILE A CA 1
ATOM 690 C C . ILE A 1 86 ? -9.862 7.755 -12.554 1.00 66.81 86 ILE A C 1
ATOM 692 O O . ILE A 1 86 ? -10.943 7.747 -13.133 1.00 66.81 86 ILE A O 1
ATOM 696 N N . GLU A 1 87 ? -8.753 7.299 -13.140 1.00 66.06 87 GLU A N 1
ATOM 697 C CA . GLU A 1 87 ? -8.719 6.871 -14.548 1.00 66.06 87 GLU A CA 1
ATOM 698 C C . GLU A 1 87 ? -9.332 5.479 -14.777 1.00 66.06 87 GLU A C 1
ATOM 700 O O . GLU A 1 87 ? -9.767 5.162 -15.890 1.00 66.06 87 GLU A O 1
ATOM 705 N N . GLY A 1 88 ? -9.355 4.647 -13.733 1.00 63.34 88 GLY A N 1
ATOM 706 C CA . GLY A 1 88 ? -9.819 3.265 -13.790 1.00 63.34 88 GLY A CA 1
ATOM 707 C C . GLY A 1 88 ? -11.307 3.062 -13.506 1.00 63.34 88 GLY A C 1
ATOM 708 O O . GLY A 1 88 ? -11.797 1.976 -13.800 1.00 63.34 88 GLY A O 1
ATOM 709 N N . ASN A 1 89 ? -12.010 4.060 -12.945 1.00 67.94 89 ASN A N 1
ATOM 710 C CA . ASN A 1 89 ? -13.382 3.924 -12.425 1.00 67.94 89 ASN A CA 1
ATOM 711 C C . ASN A 1 89 ? -13.571 2.630 -11.607 1.00 67.94 89 ASN A C 1
ATOM 713 O O . ASN A 1 89 ? -14.481 1.838 -11.855 1.00 67.94 89 ASN A O 1
ATOM 717 N N . LEU A 1 90 ? -12.621 2.364 -10.709 1.00 69.94 90 LEU A N 1
ATOM 718 C CA . LEU A 1 90 ? -12.544 1.103 -9.984 1.00 69.94 90 LEU A CA 1
ATOM 719 C C . LEU A 1 90 ? -13.404 1.158 -8.729 1.00 69.94 90 LEU A C 1
ATOM 721 O O . LEU A 1 90 ? -13.210 2.042 -7.894 1.00 69.94 90 LEU A O 1
ATOM 725 N N . ASP A 1 91 ? -14.250 0.147 -8.547 1.00 74.44 91 ASP A N 1
ATOM 726 C CA . ASP A 1 91 ? -14.774 -0.216 -7.232 1.00 74.44 91 ASP A CA 1
ATOM 727 C C . ASP A 1 91 ? -13.620 -0.804 -6.403 1.00 74.44 91 ASP A C 1
ATOM 729 O O . ASP A 1 91 ? -13.332 -2.008 -6.359 1.00 74.44 91 ASP A O 1
ATOM 733 N N . TYR A 1 92 ? -12.868 0.104 -5.789 1.00 72.38 92 TYR A N 1
ATOM 734 C CA . TYR A 1 92 ? -11.758 -0.258 -4.928 1.00 72.38 92 TYR A CA 1
ATOM 735 C C . TYR A 1 92 ? -12.260 -0.826 -3.602 1.00 72.38 92 TYR A C 1
ATOM 737 O O . TYR A 1 92 ? -11.550 -1.642 -3.018 1.00 72.38 92 TYR A O 1
ATOM 745 N N . TRP A 1 93 ? -13.460 -0.448 -3.140 1.00 77.00 93 TRP A N 1
ATOM 746 C CA . TRP A 1 93 ? -13.973 -0.805 -1.819 1.00 77.00 93 TRP A CA 1
ATOM 747 C C . TRP A 1 93 ? -14.038 -2.317 -1.634 1.00 77.00 93 TRP A C 1
ATOM 749 O O . TRP A 1 93 ? -13.490 -2.857 -0.667 1.00 77.00 93 TRP A O 1
ATOM 759 N N . ASN A 1 94 ? -14.638 -3.003 -2.607 1.00 79.12 94 ASN A N 1
ATOM 760 C CA . ASN A 1 94 ? -14.761 -4.457 -2.591 1.00 79.12 94 ASN A CA 1
ATOM 761 C C . ASN A 1 94 ? -13.426 -5.170 -2.842 1.00 79.12 94 ASN A C 1
ATOM 763 O O . ASN A 1 94 ? -13.267 -6.344 -2.497 1.00 79.12 94 ASN A O 1
ATOM 767 N N . THR A 1 95 ? -12.437 -4.454 -3.378 1.00 83.75 95 THR A N 1
ATOM 768 C CA . THR A 1 95 ? -11.100 -4.996 -3.631 1.00 83.75 95 THR A CA 1
ATOM 769 C C . THR A 1 95 ? -10.154 -4.832 -2.436 1.00 83.75 95 THR A C 1
ATOM 771 O O . THR A 1 95 ? -9.207 -5.617 -2.295 1.00 83.75 95 THR A O 1
ATOM 774 N N . LEU A 1 96 ? -10.409 -3.860 -1.547 1.00 88.50 96 LEU A N 1
ATOM 775 C CA . LEU A 1 96 ? -9.593 -3.618 -0.357 1.00 88.50 96 LEU A CA 1
ATOM 776 C C . LEU A 1 96 ? -9.526 -4.874 0.518 1.00 88.50 96 LEU A C 1
ATOM 778 O O . LEU A 1 96 ? -10.524 -5.369 1.047 1.00 88.50 96 LEU A O 1
ATOM 782 N N . GLN A 1 97 ? -8.307 -5.363 0.715 1.00 91.06 97 GLN A N 1
ATOM 783 C CA . GLN A 1 97 ? -7.997 -6.403 1.684 1.00 91.06 97 GLN A CA 1
ATOM 784 C C . GLN A 1 97 ? -7.700 -5.738 3.024 1.00 91.06 97 GLN A C 1
ATOM 786 O O . GLN A 1 97 ? -7.006 -4.727 3.077 1.00 91.06 97 GLN A O 1
ATOM 791 N N . TRP A 1 98 ? -8.202 -6.302 4.119 1.00 89.62 98 TRP A N 1
ATOM 792 C CA . TRP A 1 98 ? -8.124 -5.681 5.443 1.00 89.62 98 TRP A CA 1
ATOM 793 C C . TRP A 1 98 ? -7.431 -6.598 6.438 1.00 89.62 98 TRP A C 1
ATOM 795 O O . TRP A 1 98 ? -7.711 -7.798 6.490 1.00 89.62 98 TRP A O 1
ATOM 805 N N . TYR A 1 99 ? -6.584 -6.027 7.289 1.00 88.50 99 TYR A N 1
ATOM 806 C CA . TYR A 1 99 ? -6.157 -6.709 8.501 1.00 88.50 99 TYR A CA 1
ATOM 807 C C . TYR A 1 99 ? -7.275 -6.706 9.550 1.00 88.50 99 TYR A C 1
ATOM 809 O O . TYR A 1 99 ? -8.166 -5.856 9.559 1.00 88.50 99 TYR A O 1
ATOM 817 N N . SER A 1 100 ? -7.210 -7.647 10.493 1.00 85.75 100 SER A N 1
ATOM 818 C CA . SER A 1 100 ? -8.201 -7.787 11.571 1.00 85.75 100 SER A CA 1
ATOM 819 C C . SER A 1 100 ? -8.292 -6.576 12.508 1.00 85.75 100 SER A C 1
ATOM 821 O O . SER A 1 100 ? -9.305 -6.412 13.180 1.00 85.75 100 SER A O 1
ATOM 823 N N . HIS A 1 101 ? -7.261 -5.730 12.538 1.00 83.81 101 HIS A N 1
ATOM 824 C CA . HIS A 1 101 ? -7.213 -4.495 13.322 1.00 83.81 101 HIS A CA 1
ATOM 825 C C . HIS A 1 101 ? -7.649 -3.248 12.530 1.00 83.81 101 HIS A C 1
ATOM 827 O O . HIS A 1 101 ? -7.568 -2.144 13.053 1.00 83.81 101 HIS A O 1
ATOM 833 N N . GLY A 1 102 ? -8.127 -3.412 11.290 1.00 85.25 102 GLY A N 1
ATOM 834 C CA . GLY A 1 102 ? -8.763 -2.337 10.524 1.00 85.25 102 GLY A CA 1
ATOM 835 C C . GLY A 1 102 ? -7.849 -1.546 9.594 1.00 85.25 102 GLY A C 1
ATOM 836 O O . GLY A 1 102 ? -8.325 -0.650 8.921 1.00 85.25 102 GLY A O 1
ATOM 837 N N . THR A 1 103 ? -6.565 -1.863 9.475 1.00 87.31 103 THR A N 1
ATOM 838 C CA . THR A 1 103 ? -5.731 -1.243 8.430 1.00 87.31 103 THR A CA 1
ATOM 839 C C . THR A 1 103 ? -5.888 -1.987 7.105 1.00 87.31 103 THR A C 1
ATOM 841 O O . THR A 1 103 ? -6.211 -3.185 7.080 1.00 87.31 103 THR A O 1
ATOM 844 N N . ILE A 1 104 ? -5.666 -1.291 5.989 1.00 88.56 104 ILE A N 1
ATOM 845 C CA . ILE A 1 104 ? -5.676 -1.920 4.669 1.00 88.56 104 ILE A CA 1
ATOM 846 C C . ILE A 1 104 ? -4.418 -2.786 4.554 1.00 88.56 104 ILE A C 1
ATOM 848 O O . ILE A 1 104 ? -3.291 -2.328 4.736 1.00 88.56 104 ILE A O 1
ATOM 852 N N . ASN A 1 105 ? -4.593 -4.056 4.200 1.00 89.31 105 ASN A N 1
ATOM 853 C CA . ASN A 1 105 ? -3.497 -4.889 3.735 1.00 89.31 105 ASN A CA 1
ATOM 854 C C . ASN A 1 105 ? -3.160 -4.477 2.302 1.00 89.31 105 ASN A C 1
ATOM 856 O O . ASN A 1 105 ? -3.650 -5.065 1.331 1.00 89.31 105 ASN A O 1
ATOM 860 N N . ARG A 1 106 ? -2.369 -3.408 2.166 1.00 87.12 106 ARG A N 1
ATOM 861 C CA . ARG A 1 106 ? -2.180 -2.769 0.861 1.00 87.12 106 ARG A CA 1
ATOM 862 C C . ARG A 1 106 ? -1.420 -3.666 -0.120 1.00 87.12 106 ARG A C 1
ATOM 864 O O . ARG A 1 106 ? -1.722 -3.631 -1.304 1.00 87.12 106 ARG A O 1
ATOM 871 N N . LEU A 1 107 ? -0.531 -4.547 0.356 1.00 86.69 107 LEU A N 1
ATOM 872 C CA . LEU A 1 107 ? 0.158 -5.521 -0.500 1.00 86.69 107 LEU A CA 1
ATOM 873 C C . LEU A 1 107 ? -0.811 -6.548 -1.100 1.00 86.69 107 LEU A C 1
ATOM 875 O O . LEU A 1 107 ? -0.796 -6.769 -2.309 1.00 86.69 107 LEU A O 1
ATOM 879 N N . GLU A 1 108 ? -1.663 -7.168 -0.278 1.00 90.88 108 GLU A N 1
ATOM 880 C CA . GLU A 1 108 ? -2.668 -8.115 -0.784 1.00 90.88 108 GLU A CA 1
ATOM 881 C C . GLU A 1 108 ? -3.715 -7.416 -1.656 1.00 90.88 108 GLU A C 1
ATOM 883 O O . GLU A 1 108 ? -4.120 -7.953 -2.685 1.00 90.88 108 GLU A O 1
ATOM 888 N N . THR A 1 109 ? -4.087 -6.183 -1.307 1.00 91.12 109 THR A N 1
ATOM 889 C CA . THR A 1 109 ? -4.952 -5.332 -2.136 1.00 91.12 109 THR A CA 1
ATOM 890 C C . THR A 1 109 ? -4.323 -5.080 -3.504 1.00 91.12 109 THR A C 1
ATOM 892 O O . THR A 1 109 ? -4.958 -5.307 -4.532 1.00 91.12 109 THR A O 1
ATOM 895 N N . ALA A 1 110 ? -3.049 -4.683 -3.543 1.00 90.19 110 ALA A N 1
ATOM 896 C CA . ALA A 1 110 ? -2.323 -4.461 -4.784 1.00 90.19 110 ALA A CA 1
ATOM 897 C C . ALA A 1 110 ? -2.225 -5.743 -5.620 1.00 90.19 110 ALA A C 1
ATOM 899 O O . ALA A 1 110 ? -2.467 -5.707 -6.825 1.00 90.19 110 ALA A O 1
ATOM 900 N N . ARG A 1 111 ? -1.957 -6.897 -4.990 1.00 92.44 111 ARG A N 1
ATOM 901 C CA . ARG A 1 111 ? -1.948 -8.206 -5.668 1.00 92.44 111 ARG A CA 1
ATOM 902 C C . ARG A 1 111 ? -3.304 -8.539 -6.283 1.00 92.44 111 ARG A C 1
ATOM 904 O O . ARG A 1 111 ? -3.338 -9.063 -7.396 1.00 92.44 111 ARG A O 1
ATOM 911 N N . ALA A 1 112 ? -4.398 -8.266 -5.574 1.00 92.75 112 ALA A N 1
ATOM 912 C CA . ALA A 1 112 ? -5.750 -8.485 -6.080 1.00 92.75 112 ALA A CA 1
ATOM 913 C C . ALA A 1 112 ? -6.026 -7.600 -7.307 1.00 92.75 112 ALA A C 1
ATOM 915 O O . ALA A 1 112 ? -6.372 -8.121 -8.368 1.00 92.75 112 ALA A O 1
ATOM 916 N N . LEU A 1 113 ? -5.747 -6.298 -7.204 1.00 90.62 113 LEU A N 1
ATOM 917 C CA . LEU A 1 113 ? -5.914 -5.329 -8.294 1.00 90.62 113 LEU A CA 1
ATOM 918 C C . LEU A 1 113 ? -5.054 -5.677 -9.524 1.00 90.62 113 LEU A C 1
ATOM 920 O O . LEU A 1 113 ? -5.532 -5.663 -10.653 1.00 90.62 113 LEU A O 1
ATOM 924 N N . ILE A 1 114 ? -3.790 -6.061 -9.337 1.00 92.25 114 ILE A N 1
ATOM 925 C CA . ILE A 1 114 ? -2.891 -6.460 -10.436 1.00 92.25 114 ILE A CA 1
ATOM 926 C C . ILE A 1 114 ? -3.415 -7.691 -11.193 1.00 92.25 114 ILE A C 1
ATOM 928 O O . ILE A 1 114 ? -3.202 -7.830 -12.404 1.00 92.25 114 ILE A O 1
ATOM 932 N N . LYS A 1 115 ? -4.091 -8.610 -10.498 1.00 93.00 115 LYS A N 1
ATOM 933 C CA . LYS A 1 115 ? -4.644 -9.831 -11.098 1.00 93.00 115 LYS A CA 1
ATOM 934 C C . LYS A 1 115 ? -5.970 -9.593 -11.815 1.00 93.00 115 LYS A C 1
ATOM 936 O O . LYS A 1 115 ? -6.287 -10.370 -12.721 1.00 93.00 115 LYS A O 1
ATOM 941 N N . ASP A 1 116 ? -6.702 -8.543 -11.464 1.00 90.88 116 ASP A N 1
ATOM 942 C CA . ASP A 1 116 ? -7.975 -8.224 -12.093 1.00 90.88 116 ASP A CA 1
ATOM 943 C C . ASP A 1 116 ? -7.777 -7.750 -13.544 1.00 90.88 116 ASP A C 1
ATOM 945 O O . ASP A 1 116 ? -7.132 -6.746 -13.841 1.00 90.88 116 ASP A O 1
ATOM 949 N N . LYS A 1 117 ? -8.326 -8.517 -14.489 1.00 90.88 117 LYS A N 1
ATOM 950 C CA . LYS A 1 117 ? -8.216 -8.233 -15.923 1.00 90.88 117 LYS A CA 1
ATOM 951 C C . LYS A 1 117 ? -9.170 -7.139 -16.398 1.00 90.88 117 LYS A C 1
ATOM 953 O O . LYS A 1 117 ? -8.960 -6.667 -17.514 1.00 90.88 117 LYS A O 1
ATOM 958 N N . SER A 1 118 ? -10.157 -6.750 -15.588 1.00 87.50 118 SER A N 1
ATOM 959 C CA . SER A 1 118 ? -11.029 -5.602 -15.858 1.00 87.50 118 SER A CA 1
ATOM 960 C C . SER A 1 118 ? -10.233 -4.288 -15.867 1.00 87.50 118 SER A C 1
ATOM 962 O O . SER A 1 118 ? -10.524 -3.377 -16.641 1.00 87.50 118 SER A O 1
ATOM 964 N N . ILE A 1 119 ? -9.156 -4.230 -15.076 1.00 87.88 119 ILE A N 1
ATOM 965 C CA . ILE A 1 119 ? -8.272 -3.073 -14.966 1.00 87.88 119 ILE A CA 1
ATOM 966 C C . ILE A 1 119 ? -7.373 -2.981 -16.200 1.00 87.88 119 ILE A C 1
ATOM 968 O O . ILE A 1 119 ? -6.746 -3.963 -16.625 1.00 87.88 119 ILE A O 1
ATOM 972 N N . LYS A 1 120 ? -7.228 -1.778 -16.765 1.00 88.81 120 LYS A N 1
ATOM 973 C CA . LYS A 1 120 ? -6.317 -1.561 -17.897 1.00 88.81 120 LYS A CA 1
ATOM 974 C C . LYS A 1 120 ? -4.878 -1.947 -17.536 1.00 88.81 120 LYS A C 1
ATOM 976 O O . LYS A 1 120 ? -4.440 -1.831 -16.387 1.00 88.81 120 LYS A O 1
ATOM 981 N N . ILE A 1 121 ? -4.147 -2.479 -18.512 1.00 92.19 121 ILE A N 1
ATOM 982 C CA . ILE A 1 121 ? -2.825 -3.082 -18.281 1.00 92.19 121 ILE A CA 1
ATOM 983 C C . ILE A 1 121 ? -1.796 -2.055 -17.788 1.00 92.19 121 ILE A C 1
ATOM 985 O O . ILE A 1 121 ? -0.946 -2.387 -16.967 1.00 92.19 121 ILE A O 1
ATOM 989 N N . GLU A 1 122 ? -1.912 -0.805 -18.228 1.00 87.81 122 GLU A N 1
ATOM 990 C CA . GLU A 1 122 ? -1.090 0.328 -17.814 1.00 87.81 122 GLU A CA 1
ATOM 991 C C . GLU A 1 122 ? -1.258 0.672 -16.327 1.00 87.81 122 GLU A C 1
ATOM 993 O O . GLU A 1 122 ? -0.266 0.915 -15.640 1.00 87.81 122 GLU A O 1
ATOM 998 N N . HIS A 1 123 ? -2.479 0.613 -15.789 1.00 86.50 123 HIS A N 1
ATOM 999 C CA . HIS A 1 123 ? -2.722 0.876 -14.369 1.00 86.50 123 HIS A CA 1
ATOM 1000 C C . HIS A 1 123 ? -2.196 -0.267 -13.503 1.00 86.50 123 HIS A C 1
ATOM 1002 O O . HIS A 1 123 ? -1.538 -0.025 -12.493 1.00 86.50 123 HIS A O 1
ATOM 1008 N N . ARG A 1 124 ? -2.401 -1.516 -13.939 1.00 90.69 124 ARG A N 1
ATOM 1009 C CA . ARG A 1 124 ? -1.814 -2.687 -13.271 1.00 90.69 124 ARG A CA 1
ATOM 1010 C C . ARG A 1 124 ? -0.294 -2.633 -13.264 1.00 90.69 124 ARG A C 1
ATOM 1012 O O . ARG A 1 124 ? 0.316 -2.955 -12.251 1.00 90.69 124 ARG A O 1
ATOM 1019 N N . PHE A 1 125 ? 0.316 -2.217 -14.374 1.00 90.62 125 PHE A N 1
ATOM 1020 C CA . PHE A 1 125 ? 1.765 -2.055 -14.470 1.00 90.62 125 PHE A CA 1
ATOM 1021 C C . PHE A 1 125 ? 2.268 -0.997 -13.484 1.00 90.62 125 PHE A C 1
ATOM 1023 O O . PHE A 1 125 ? 3.184 -1.273 -12.716 1.00 90.62 125 PHE A O 1
ATOM 1030 N N . ASN A 1 126 ? 1.613 0.167 -13.427 1.00 85.81 126 ASN A N 1
ATOM 1031 C CA . ASN A 1 126 ? 1.949 1.217 -12.464 1.00 85.81 126 ASN A CA 1
ATOM 1032 C C . ASN A 1 126 ? 1.854 0.731 -11.014 1.00 85.81 126 ASN A C 1
ATOM 1034 O O . ASN A 1 126 ? 2.746 1.018 -10.216 1.00 85.81 126 ASN A O 1
ATOM 1038 N N . LEU A 1 127 ? 0.805 -0.025 -10.686 1.00 87.00 127 LEU A N 1
ATOM 1039 C CA . LEU A 1 127 ? 0.612 -0.580 -9.352 1.00 87.00 127 LEU A CA 1
ATOM 1040 C C . LEU A 1 127 ? 1.690 -1.618 -9.008 1.00 87.00 127 LEU A C 1
ATOM 1042 O O . LEU A 1 127 ? 2.267 -1.573 -7.924 1.00 87.00 127 LEU A O 1
ATOM 1046 N N . ALA A 1 128 ? 2.030 -2.502 -9.950 1.00 90.06 128 ALA A N 1
ATOM 1047 C CA . ALA A 1 128 ? 3.112 -3.470 -9.779 1.00 90.06 128 ALA A CA 1
ATOM 1048 C C . ALA A 1 128 ? 4.468 -2.779 -9.554 1.00 90.06 128 ALA A C 1
ATOM 1050 O O . ALA A 1 128 ? 5.238 -3.209 -8.694 1.00 90.06 128 ALA A O 1
ATOM 1051 N N . CYS A 1 129 ? 4.735 -1.681 -10.271 1.00 86.31 129 CYS A N 1
ATOM 1052 C CA . CYS A 1 129 ? 5.926 -0.858 -10.074 1.00 86.31 129 CYS A CA 1
ATOM 1053 C C . CYS A 1 129 ? 5.963 -0.209 -8.683 1.00 86.31 129 CYS A C 1
ATOM 1055 O O . CYS A 1 129 ? 7.005 -0.259 -8.032 1.00 86.31 129 CYS A O 1
ATOM 1057 N N . ALA A 1 130 ? 4.847 0.370 -8.224 1.00 81.38 130 ALA A N 1
ATOM 1058 C CA . ALA A 1 130 ? 4.756 1.050 -6.928 1.00 81.38 130 ALA A CA 1
ATOM 1059 C C . ALA A 1 130 ? 4.972 0.097 -5.738 1.00 81.38 130 ALA A C 1
ATOM 1061 O O . ALA A 1 130 ? 5.605 0.460 -4.752 1.00 81.38 130 ALA A O 1
ATOM 1062 N N . TYR A 1 131 ? 4.499 -1.147 -5.853 1.00 85.12 131 TYR A N 1
ATOM 1063 C CA . TYR A 1 131 ? 4.657 -2.182 -4.823 1.00 85.12 131 TYR A CA 1
ATOM 1064 C C . TYR A 1 131 ? 5.868 -3.104 -5.039 1.00 85.12 131 TYR A C 1
ATOM 1066 O O . TYR A 1 131 ? 5.991 -4.136 -4.380 1.00 85.12 131 TYR A O 1
ATOM 1074 N N . TYR A 1 132 ? 6.762 -2.755 -5.964 1.00 85.38 132 TYR A N 1
ATOM 1075 C CA . TYR A 1 132 ? 7.978 -3.504 -6.287 1.00 85.38 132 TYR A CA 1
ATOM 1076 C C . TYR A 1 132 ? 7.772 -5.000 -6.607 1.00 85.38 132 TYR A C 1
ATOM 1078 O O . TYR A 1 132 ? 8.619 -5.851 -6.307 1.00 85.38 132 TYR A O 1
ATOM 1086 N N . MET A 1 133 ? 6.654 -5.333 -7.258 1.00 88.75 133 MET A N 1
ATOM 1087 C CA . MET A 1 133 ? 6.288 -6.705 -7.627 1.00 88.75 133 MET A CA 1
ATOM 1088 C C . MET A 1 133 ? 6.972 -7.128 -8.931 1.00 88.75 133 MET A C 1
ATOM 1090 O O . MET A 1 133 ? 6.357 -7.157 -9.993 1.00 88.75 133 MET A O 1
ATOM 1094 N N . GLU A 1 134 ? 8.263 -7.449 -8.847 1.00 89.62 134 GLU A N 1
ATOM 1095 C CA . GLU A 1 134 ? 9.137 -7.711 -10.000 1.00 89.62 134 GLU A CA 1
ATOM 1096 C C . GLU A 1 134 ? 8.531 -8.632 -11.075 1.00 89.62 134 GLU A C 1
ATOM 1098 O O . GLU A 1 134 ? 8.532 -8.292 -12.261 1.00 89.62 134 GLU A O 1
ATOM 1103 N N . GLU A 1 135 ? 8.029 -9.801 -10.676 1.00 92.31 135 GLU A N 1
ATOM 1104 C CA . GLU A 1 135 ? 7.486 -10.786 -11.615 1.00 92.31 135 GLU A CA 1
ATOM 1105 C C . GLU A 1 135 ? 6.282 -10.225 -12.378 1.00 92.31 135 GLU A C 1
ATOM 1107 O O . GLU A 1 135 ? 6.182 -10.369 -13.600 1.00 92.31 135 GLU A O 1
ATOM 1112 N N . ASP A 1 136 ? 5.395 -9.526 -11.668 1.00 95.12 136 ASP A N 1
ATOM 1113 C CA . ASP A 1 136 ? 4.233 -8.869 -12.252 1.00 95.12 136 ASP A CA 1
ATOM 1114 C C . ASP A 1 136 ? 4.639 -7.713 -13.162 1.00 95.12 136 ASP A C 1
ATOM 1116 O O . ASP A 1 136 ? 4.108 -7.606 -14.266 1.00 95.12 136 ASP A O 1
ATOM 1120 N N . VAL A 1 137 ? 5.628 -6.908 -12.766 1.00 92.56 137 VAL A N 1
ATOM 1121 C CA . VAL A 1 137 ? 6.184 -5.828 -13.592 1.00 92.56 137 VAL A CA 1
ATOM 1122 C C . VAL A 1 137 ? 6.686 -6.378 -14.929 1.00 92.56 137 VAL A C 1
ATOM 1124 O O . VAL A 1 137 ? 6.263 -5.910 -15.990 1.00 92.56 137 VAL A O 1
ATOM 1127 N N . ARG A 1 138 ? 7.531 -7.419 -14.906 1.00 93.31 138 ARG A N 1
ATOM 1128 C CA . ARG A 1 138 ? 8.068 -8.048 -16.126 1.00 93.31 138 ARG A CA 1
ATOM 1129 C C . ARG A 1 138 ? 6.955 -8.642 -16.992 1.00 93.31 138 ARG A C 1
ATOM 1131 O O . ARG A 1 138 ? 6.936 -8.445 -18.210 1.00 93.31 138 ARG A O 1
ATOM 1138 N N . ARG A 1 139 ? 6.012 -9.357 -16.371 1.00 96.19 139 ARG A N 1
ATOM 1139 C CA . ARG A 1 139 ? 4.879 -10.003 -17.050 1.00 96.19 139 ARG A CA 1
ATOM 1140 C C . ARG A 1 139 ? 3.966 -8.983 -17.730 1.00 96.19 139 ARG A C 1
ATOM 1142 O O . ARG A 1 139 ? 3.614 -9.161 -18.895 1.00 96.19 139 ARG A O 1
ATOM 1149 N N . LEU A 1 140 ? 3.588 -7.924 -17.019 1.00 96.12 140 LEU A N 1
ATOM 1150 C CA . LEU A 1 140 ? 2.715 -6.869 -17.531 1.00 96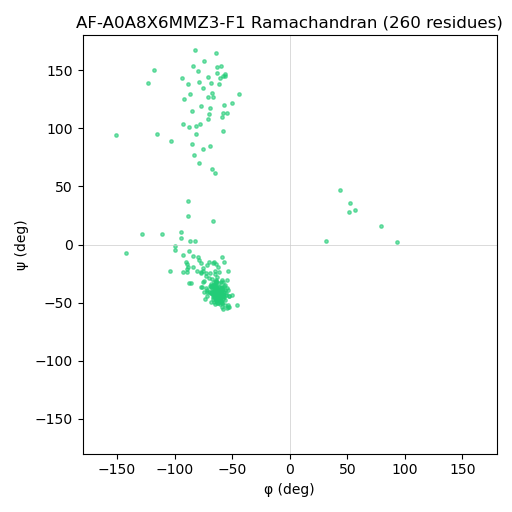.12 140 LEU A CA 1
ATOM 1151 C C . LEU A 1 140 ? 3.405 -6.075 -18.641 1.00 96.12 140 LEU A C 1
ATOM 1153 O O . LEU A 1 140 ? 2.793 -5.861 -19.683 1.00 96.12 140 LEU A O 1
ATOM 1157 N N . TRP A 1 141 ? 4.686 -5.728 -18.476 1.00 94.69 141 TRP A N 1
ATOM 1158 C CA . TRP A 1 141 ? 5.469 -5.048 -19.512 1.00 94.69 141 TRP A CA 1
ATOM 1159 C C . TRP A 1 141 ? 5.522 -5.839 -20.819 1.00 94.69 141 TRP A C 1
ATOM 1161 O O . TRP A 1 141 ? 5.278 -5.290 -21.892 1.00 94.69 141 TRP A O 1
ATOM 1171 N N . LYS A 1 142 ? 5.794 -7.148 -20.739 1.00 94.50 142 LYS A N 1
ATOM 1172 C CA . LYS A 1 142 ? 5.848 -8.027 -21.915 1.00 94.50 142 LYS A CA 1
ATOM 1173 C C . LYS A 1 142 ? 4.514 -8.079 -22.664 1.00 94.50 142 LYS A C 1
ATOM 1175 O O . LYS A 1 142 ? 4.507 -8.121 -23.891 1.00 94.50 142 LYS A O 1
ATOM 1180 N N . ASN A 1 143 ? 3.406 -8.072 -21.927 1.00 95.56 143 ASN A N 1
ATOM 1181 C CA . ASN A 1 143 ? 2.05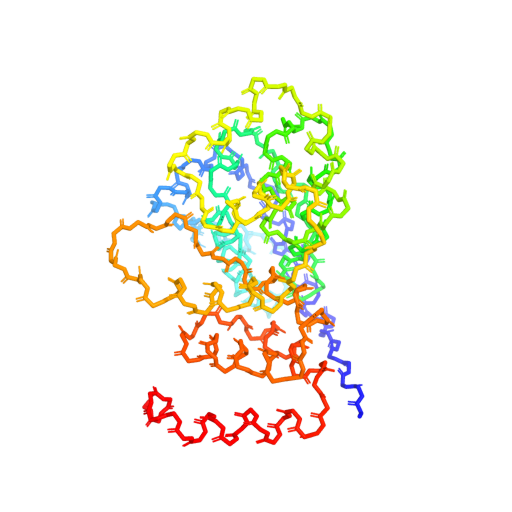6 -8.153 -22.485 1.00 95.56 143 ASN A CA 1
ATOM 1182 C C . ASN A 1 143 ? 1.507 -6.790 -22.942 1.00 95.56 143 ASN A C 1
ATOM 1184 O O . ASN A 1 143 ? 0.460 -6.733 -23.584 1.00 95.56 143 ASN A O 1
ATOM 1188 N N . MET A 1 144 ? 2.191 -5.695 -22.612 1.00 94.50 144 MET A N 1
ATOM 1189 C CA . MET A 1 144 ? 1.791 -4.344 -22.977 1.00 94.50 144 MET A CA 1
ATOM 1190 C C . MET A 1 144 ? 2.146 -4.034 -24.439 1.00 94.50 144 MET A C 1
ATOM 1192 O O . MET A 1 144 ? 3.223 -4.390 -24.939 1.00 94.50 144 MET A O 1
ATOM 1196 N N . SER A 1 145 ? 1.246 -3.333 -25.137 1.00 94.12 145 SER A N 1
ATOM 1197 C CA . SER A 1 145 ? 1.476 -2.936 -26.530 1.00 94.12 145 SER A CA 1
ATOM 1198 C C . SER A 1 145 ? 2.722 -2.050 -26.657 1.00 94.12 145 SER A C 1
ATOM 1200 O O . SER A 1 145 ? 3.121 -1.356 -25.718 1.00 94.12 145 SER A O 1
ATOM 1202 N N . SER A 1 146 ? 3.356 -2.069 -27.830 1.00 90.94 146 SER A N 1
ATOM 1203 C CA . SER A 1 146 ? 4.515 -1.214 -28.112 1.00 90.94 146 SER A CA 1
ATOM 1204 C C . SER A 1 146 ? 4.184 0.272 -27.962 1.00 90.94 146 SER A C 1
ATOM 1206 O O . SER A 1 146 ? 5.003 1.014 -27.431 1.00 90.94 146 SER A O 1
ATOM 1208 N N . GLY A 1 147 ? 2.976 0.692 -28.356 1.00 89.19 147 GLY A N 1
ATOM 1209 C CA . GLY A 1 147 ? 2.506 2.072 -28.210 1.00 89.19 147 GLY A CA 1
ATOM 1210 C C . GLY A 1 147 ? 2.467 2.530 -26.753 1.00 89.19 147 GLY A C 1
ATOM 1211 O O . GLY A 1 147 ? 3.012 3.582 -26.432 1.00 89.19 147 GLY A O 1
ATOM 1212 N N . TYR A 1 148 ? 1.918 1.712 -25.849 1.00 87.38 148 TYR A N 1
ATOM 1213 C CA . TYR A 1 148 ? 1.913 2.040 -24.420 1.00 87.38 148 TYR A CA 1
ATOM 1214 C C . TYR A 1 148 ? 3.317 2.011 -23.813 1.00 87.38 148 TYR A C 1
ATOM 1216 O O . TYR A 1 148 ? 3.674 2.922 -23.072 1.00 87.38 148 TYR A O 1
ATOM 1224 N N . ARG A 1 149 ? 4.155 1.027 -24.164 1.00 89.62 149 ARG A N 1
ATOM 1225 C CA . ARG A 1 149 ? 5.560 1.000 -23.716 1.00 89.62 149 ARG A CA 1
ATOM 1226 C C . ARG A 1 149 ? 6.334 2.237 -24.172 1.00 89.62 149 ARG A C 1
ATOM 1228 O O . ARG A 1 149 ? 7.124 2.788 -23.408 1.00 89.62 149 ARG A O 1
ATOM 1235 N N . HIS A 1 150 ? 6.087 2.693 -25.398 1.00 86.31 150 HIS A N 1
ATOM 1236 C CA . HIS A 1 150 ? 6.680 3.910 -25.936 1.00 86.31 150 HIS A CA 1
ATOM 1237 C C . HIS A 1 150 ? 6.174 5.158 -25.208 1.00 86.31 150 HIS A C 1
ATOM 1239 O O . HIS A 1 150 ? 6.987 5.977 -24.790 1.00 86.31 150 HIS A O 1
ATOM 1245 N N . PHE A 1 151 ? 4.861 5.258 -24.971 1.00 84.44 151 PHE A N 1
ATOM 1246 C CA . PHE A 1 151 ? 4.269 6.327 -24.166 1.00 84.44 151 PHE A CA 1
ATOM 1247 C C . PHE A 1 151 ? 4.932 6.409 -22.789 1.00 84.44 151 PHE A C 1
ATOM 1249 O O . PHE A 1 151 ? 5.471 7.455 -22.439 1.00 84.44 151 PHE A O 1
ATOM 1256 N N . PHE A 1 152 ? 5.011 5.280 -22.079 1.00 80.56 152 PHE A N 1
ATOM 1257 C CA . PHE A 1 152 ? 5.715 5.191 -20.805 1.00 80.56 152 PHE A CA 1
ATOM 1258 C C . PHE A 1 152 ? 7.190 5.559 -20.91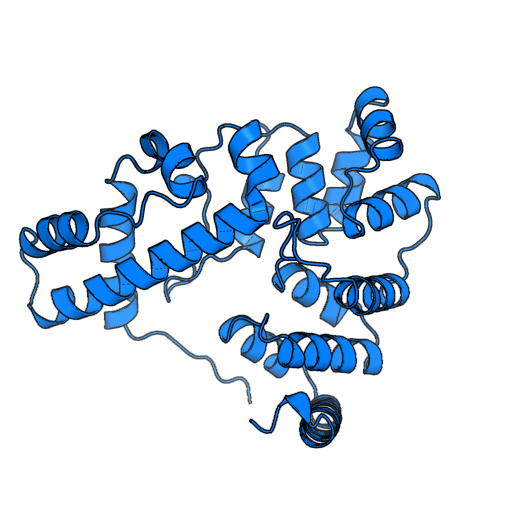6 1.00 80.56 152 PHE A C 1
ATOM 1260 O O . PHE A 1 152 ? 7.738 6.072 -19.967 1.00 80.56 152 PHE A O 1
ATOM 1267 N N . THR A 1 153 ? 7.867 5.343 -22.035 1.00 79.69 153 THR A N 1
ATOM 1268 C CA . THR A 1 153 ? 9.280 5.737 -22.151 1.00 79.69 153 THR A CA 1
ATOM 1269 C C . THR A 1 153 ? 9.447 7.250 -22.326 1.00 79.69 153 THR A C 1
ATOM 1271 O O . THR A 1 153 ? 10.437 7.819 -21.876 1.00 79.69 153 THR A O 1
ATOM 1274 N N . LEU A 1 154 ? 8.490 7.911 -22.984 1.00 76.25 154 LEU A N 1
ATOM 1275 C CA . LEU A 1 154 ? 8.587 9.324 -23.354 1.00 76.25 154 LEU A CA 1
ATOM 1276 C C . LEU A 1 154 ? 7.976 10.288 -22.334 1.00 76.25 154 LEU A C 1
ATOM 1278 O O . LEU A 1 154 ? 8.332 11.469 -22.311 1.00 76.25 154 LEU A O 1
ATOM 1282 N N . THR A 1 155 ? 7.035 9.834 -21.508 1.00 69.50 155 THR A N 1
ATOM 1283 C CA . THR A 1 155 ? 6.368 10.714 -20.549 1.00 69.50 155 THR A CA 1
ATOM 1284 C C . THR A 1 155 ? 7.300 11.128 -19.415 1.00 69.50 155 THR A C 1
ATOM 1286 O O . THR A 1 155 ? 7.536 10.367 -18.482 1.00 69.50 155 THR A O 1
ATOM 1289 N N . LYS A 1 156 ? 7.718 12.402 -19.416 1.00 56.56 156 LYS A N 1
ATOM 1290 C CA . LYS A 1 156 ? 8.386 13.072 -18.277 1.00 56.56 156 LYS A CA 1
ATOM 1291 C C . LYS A 1 156 ? 7.552 13.097 -16.984 1.00 56.56 156 LYS A C 1
ATOM 1293 O O . LYS A 1 156 ? 8.065 13.466 -15.941 1.00 56.56 156 LYS A O 1
ATOM 1298 N N . LEU A 1 157 ? 6.272 12.725 -17.062 1.00 54.22 157 LEU A N 1
ATOM 1299 C CA . LEU A 1 157 ? 5.348 12.593 -15.929 1.00 54.22 157 LEU A CA 1
ATOM 1300 C C . LEU A 1 157 ? 5.484 11.256 -15.188 1.00 54.22 157 LEU A C 1
ATOM 1302 O O . LEU A 1 157 ? 4.700 10.964 -14.285 1.00 54.22 157 LEU A O 1
ATOM 1306 N N . ASN A 1 158 ? 6.424 10.404 -15.588 1.00 57.94 158 ASN A N 1
ATOM 1307 C CA . ASN A 1 158 ? 6.703 9.210 -14.818 1.00 57.94 158 ASN A CA 1
ATOM 1308 C C . ASN A 1 158 ? 7.315 9.594 -13.484 1.00 57.94 158 ASN A C 1
ATOM 1310 O O . ASN A 1 158 ? 8.297 10.326 -13.432 1.00 57.94 158 ASN A O 1
ATOM 1314 N N . SER A 1 159 ? 6.757 9.030 -12.421 1.00 65.38 159 SER A N 1
ATOM 1315 C CA . SER A 1 159 ? 7.446 8.992 -11.148 1.00 65.38 159 SER A CA 1
ATOM 1316 C C . SER A 1 159 ? 8.803 8.315 -11.323 1.00 65.38 159 SER A C 1
ATOM 1318 O O . SER A 1 159 ? 8.965 7.378 -12.114 1.00 65.38 159 SER A O 1
ATOM 1320 N N . ASP A 1 160 ? 9.773 8.766 -10.548 1.00 64.62 160 ASP A N 1
ATOM 1321 C CA . ASP A 1 160 ? 11.141 8.288 -10.653 1.00 64.62 160 ASP A CA 1
ATOM 1322 C C . ASP A 1 160 ? 11.280 6.766 -10.473 1.00 64.62 160 ASP A C 1
ATOM 1324 O O . ASP A 1 160 ? 12.042 6.102 -11.180 1.00 64.62 160 ASP A O 1
ATOM 1328 N N . PHE A 1 161 ? 10.465 6.167 -9.597 1.00 69.88 161 PHE A N 1
ATOM 1329 C CA . PHE A 1 161 ? 10.441 4.713 -9.424 1.00 69.88 161 PHE A CA 1
ATOM 1330 C C . PHE A 1 161 ? 9.973 3.981 -10.690 1.00 69.88 161 PHE A C 1
ATOM 1332 O O . PHE A 1 161 ? 10.422 2.871 -10.969 1.00 69.88 161 PHE A O 1
ATOM 1339 N N . ARG A 1 162 ? 9.083 4.579 -11.492 1.00 75.31 162 ARG A N 1
ATOM 1340 C CA . ARG A 1 162 ? 8.632 3.984 -12.754 1.00 75.31 162 ARG A CA 1
ATOM 1341 C C . ARG A 1 162 ? 9.741 4.032 -13.798 1.00 75.31 162 ARG A C 1
ATOM 1343 O O . ARG A 1 162 ? 9.925 3.056 -14.520 1.00 75.31 162 ARG A O 1
ATOM 1350 N N . MET A 1 163 ? 10.499 5.128 -13.842 1.00 76.44 163 MET A N 1
ATOM 1351 C CA . MET A 1 163 ? 11.666 5.250 -14.719 1.00 76.44 163 MET A CA 1
ATOM 1352 C C . MET A 1 163 ? 12.710 4.180 -14.415 1.00 76.44 163 MET A C 1
ATOM 1354 O O . MET A 1 163 ? 13.222 3.563 -15.346 1.00 76.44 163 MET A O 1
ATOM 1358 N N . PHE A 1 164 ? 12.950 3.886 -13.133 1.00 79.75 164 PHE A N 1
ATOM 1359 C CA . PHE A 1 164 ? 13.809 2.770 -12.741 1.00 79.75 164 PHE A CA 1
ATOM 1360 C C . PHE A 1 164 ? 13.367 1.450 -13.397 1.00 79.75 164 PHE A C 1
ATOM 1362 O O . PHE A 1 164 ? 14.152 0.794 -14.086 1.00 79.75 164 PHE A O 1
ATOM 1369 N N . TRP A 1 165 ? 12.091 1.083 -13.230 1.00 85.56 165 TRP A N 1
ATOM 1370 C CA . TRP A 1 165 ? 11.560 -0.153 -13.803 1.00 85.56 165 TRP A CA 1
ATOM 1371 C C . TRP A 1 165 ? 11.670 -0.166 -15.325 1.00 85.56 165 TRP A C 1
ATOM 1373 O O . TRP A 1 165 ? 12.123 -1.157 -15.891 1.00 85.56 165 TRP A O 1
ATOM 1383 N N . ILE A 1 166 ? 11.298 0.928 -15.991 1.00 86.06 166 ILE A N 1
ATOM 1384 C CA . ILE A 1 166 ? 11.357 1.043 -17.453 1.00 86.06 166 ILE A CA 1
ATOM 1385 C C . ILE A 1 166 ? 12.795 0.873 -17.956 1.00 86.06 166 ILE A C 1
ATOM 1387 O O . ILE A 1 166 ? 13.020 0.066 -18.858 1.00 86.06 166 ILE A O 1
ATOM 1391 N N . ASN A 1 167 ? 13.768 1.554 -17.348 1.00 84.38 167 ASN A N 1
ATOM 1392 C CA . ASN A 1 167 ? 15.178 1.472 -17.739 1.00 84.38 167 ASN A CA 1
ATOM 1393 C C . ASN A 1 167 ? 15.714 0.040 -17.610 1.00 84.38 167 ASN A C 1
ATOM 1395 O O . ASN A 1 167 ? 16.342 -0.489 -18.532 1.00 84.38 167 ASN A O 1
ATOM 1399 N N . ALA A 1 168 ? 15.423 -0.623 -16.493 1.00 85.00 168 ALA A N 1
ATOM 1400 C CA . ALA A 1 168 ? 15.843 -2.001 -16.267 1.00 85.00 168 ALA A CA 1
ATOM 1401 C C . ALA A 1 168 ? 15.159 -2.990 -17.233 1.00 85.00 168 ALA A C 1
ATOM 1403 O O . ALA A 1 168 ? 15.793 -3.915 -17.743 1.00 85.00 168 ALA A O 1
ATOM 1404 N N . LEU A 1 169 ? 13.878 -2.776 -17.550 1.00 89.56 169 LEU A N 1
ATOM 1405 C CA . LEU A 1 169 ? 13.136 -3.594 -18.515 1.00 89.56 169 LEU A CA 1
ATOM 1406 C C . LEU A 1 169 ? 13.630 -3.406 -19.957 1.00 89.56 169 LEU A C 1
ATOM 1408 O O . LEU A 1 169 ? 13.596 -4.359 -20.733 1.00 89.56 169 LEU A O 1
ATOM 1412 N N . GLN A 1 170 ? 14.073 -2.202 -20.330 1.00 86.31 170 GLN A N 1
ATOM 1413 C CA . GLN A 1 170 ? 14.604 -1.902 -21.665 1.00 86.31 170 GLN A CA 1
ATOM 1414 C C . GLN A 1 170 ? 16.008 -2.461 -21.882 1.00 86.31 170 GLN A C 1
ATOM 1416 O O . GLN A 1 170 ? 16.303 -2.994 -22.948 1.00 86.31 170 GLN A O 1
ATOM 1421 N N . THR A 1 171 ? 16.865 -2.351 -20.869 1.00 84.81 171 THR A N 1
ATOM 1422 C CA . THR A 1 171 ? 18.249 -2.848 -20.915 1.00 84.81 171 THR A CA 1
ATOM 1423 C C . THR A 1 171 ? 18.341 -4.354 -20.684 1.00 84.81 171 THR A C 1
ATOM 1425 O O . THR A 1 171 ? 19.402 -4.942 -20.879 1.00 84.81 171 THR A O 1
ATOM 1428 N N . ASN A 1 172 ? 17.237 -4.982 -20.261 1.00 80.44 172 ASN A N 1
ATOM 1429 C CA . ASN A 1 172 ? 17.204 -6.355 -19.764 1.00 80.44 172 ASN A CA 1
ATOM 1430 C C . ASN A 1 172 ? 18.261 -6.602 -18.668 1.00 80.44 172 ASN A C 1
ATOM 1432 O O . ASN A 1 172 ? 18.759 -7.718 -18.510 1.00 80.44 172 ASN A O 1
ATOM 1436 N N . SER A 1 173 ? 18.615 -5.544 -17.932 1.00 77.25 173 SER A N 1
ATOM 1437 C CA . SER A 1 173 ? 19.612 -5.595 -16.872 1.00 77.25 173 SER A CA 1
ATOM 1438 C C . SER A 1 173 ? 19.059 -6.367 -15.671 1.00 77.25 173 SER A C 1
ATOM 1440 O O . SER A 1 173 ? 17.865 -6.254 -15.355 1.00 77.25 173 SER A O 1
ATOM 1442 N N . PRO A 1 174 ? 19.896 -7.138 -14.955 1.00 78.44 174 PRO A N 1
ATOM 1443 C CA . PRO A 1 174 ? 19.559 -7.537 -13.596 1.00 78.44 174 PRO A CA 1
ATOM 1444 C C . PRO A 1 174 ? 19.295 -6.288 -12.740 1.00 78.44 174 PRO A C 1
ATOM 1446 O O . PRO A 1 174 ? 19.913 -5.241 -12.941 1.00 78.44 174 PRO A O 1
ATOM 1449 N N . PHE A 1 175 ? 18.350 -6.393 -11.804 1.00 77.81 175 PHE A N 1
ATOM 1450 C CA . PHE A 1 175 ? 18.019 -5.296 -10.897 1.00 77.81 175 PHE A CA 1
ATOM 1451 C C . PHE A 1 175 ? 19.074 -5.191 -9.793 1.00 77.81 175 PHE A C 1
ATOM 1453 O O . PHE A 1 175 ? 19.220 -6.124 -9.001 1.00 77.81 175 PHE A O 1
ATOM 1460 N N . ASP A 1 176 ? 19.760 -4.050 -9.699 1.00 81.44 176 ASP A N 1
ATOM 1461 C CA . ASP A 1 176 ? 20.529 -3.703 -8.504 1.00 81.44 176 ASP A CA 1
ATOM 1462 C C . ASP A 1 176 ? 19.618 -2.992 -7.496 1.00 81.44 176 ASP A C 1
ATOM 1464 O O . ASP A 1 176 ? 19.301 -1.806 -7.605 1.00 81.44 176 ASP A O 1
ATOM 1468 N N . TRP A 1 177 ? 19.173 -3.738 -6.485 1.00 80.50 177 TRP A N 1
ATOM 1469 C CA . TRP A 1 177 ? 18.283 -3.219 -5.447 1.00 80.50 177 TRP A CA 1
ATOM 1470 C C . TRP A 1 177 ? 18.930 -2.124 -4.592 1.00 80.50 177 TRP A C 1
ATOM 1472 O O . TRP A 1 177 ? 18.216 -1.303 -4.015 1.00 80.50 177 TRP A O 1
ATOM 1482 N N . ASN A 1 178 ? 20.262 -2.071 -4.515 1.00 78.88 178 ASN A N 1
ATOM 1483 C CA . ASN A 1 178 ? 20.956 -1.041 -3.747 1.00 78.88 178 ASN A CA 1
ATOM 1484 C C . ASN A 1 178 ? 20.964 0.297 -4.491 1.00 78.88 178 ASN A C 1
ATOM 1486 O O . ASN A 1 178 ? 20.787 1.335 -3.853 1.00 78.88 178 ASN A O 1
ATOM 1490 N N . GLU A 1 179 ? 21.095 0.273 -5.820 1.00 76.44 179 GLU A N 1
ATOM 1491 C CA . GLU A 1 179 ? 20.973 1.461 -6.674 1.00 76.44 179 GLU A CA 1
ATOM 1492 C C . GLU A 1 179 ? 19.560 2.057 -6.595 1.00 76.44 179 GLU A C 1
ATOM 1494 O O . GLU A 1 179 ? 19.400 3.274 -6.459 1.00 76.44 179 GLU A O 1
ATOM 1499 N N . ILE A 1 180 ? 18.530 1.200 -6.564 1.00 72.94 180 ILE A N 1
ATOM 1500 C CA . ILE A 1 180 ? 17.146 1.620 -6.290 1.00 72.94 180 ILE A CA 1
ATOM 1501 C C . ILE A 1 180 ? 17.079 2.313 -4.942 1.00 72.94 180 ILE A C 1
ATOM 1503 O O . ILE A 1 180 ? 16.633 3.448 -4.862 1.00 72.94 180 ILE A O 1
ATOM 1507 N N . SER A 1 181 ? 17.530 1.639 -3.884 1.00 73.19 181 SER A N 1
ATOM 1508 C CA . SER A 1 181 ? 17.503 2.179 -2.525 1.00 73.19 181 SER A CA 1
ATOM 1509 C C . SER A 1 181 ? 18.174 3.553 -2.456 1.00 73.19 181 SER A C 1
ATOM 1511 O O . SER A 1 181 ? 17.626 4.465 -1.852 1.00 73.19 181 SER A O 1
ATOM 1513 N N . LEU A 1 182 ? 19.332 3.717 -3.102 1.00 70.56 182 LEU A N 1
ATOM 1514 C CA . LEU A 1 182 ? 20.043 4.992 -3.140 1.00 70.56 182 LEU A CA 1
ATOM 1515 C C . LEU A 1 182 ? 19.257 6.062 -3.907 1.00 70.56 182 LEU A C 1
ATOM 1517 O O . LEU A 1 182 ? 19.199 7.214 -3.482 1.00 70.56 182 LEU A O 1
ATOM 1521 N N . SER A 1 183 ? 18.623 5.687 -5.017 1.00 67.31 183 SER A N 1
ATOM 1522 C CA . SER A 1 183 ? 17.757 6.591 -5.776 1.00 67.31 183 SER A CA 1
ATOM 1523 C C . SER A 1 183 ? 16.579 7.054 -4.917 1.00 67.31 183 SER A C 1
ATOM 1525 O O . SER A 1 183 ? 16.305 8.247 -4.849 1.00 67.31 183 SER A O 1
ATOM 1527 N N . LEU A 1 184 ? 15.950 6.142 -4.169 1.00 65.94 184 LEU A N 1
ATOM 1528 C CA . LEU A 1 184 ? 14.819 6.445 -3.289 1.00 65.94 184 LEU A CA 1
ATOM 1529 C C . LEU A 1 184 ? 15.185 7.370 -2.128 1.00 65.94 184 LEU A C 1
ATOM 1531 O O . LEU A 1 184 ? 14.444 8.311 -1.835 1.00 65.94 184 LEU A O 1
ATOM 1535 N N . THR A 1 185 ? 16.334 7.143 -1.487 1.00 63.66 185 THR A N 1
ATOM 1536 C CA . THR A 1 185 ? 16.818 8.030 -0.423 1.00 63.66 185 THR A CA 1
ATOM 1537 C C . THR A 1 185 ? 17.217 9.395 -0.986 1.00 63.66 185 THR A C 1
ATOM 1539 O O . THR A 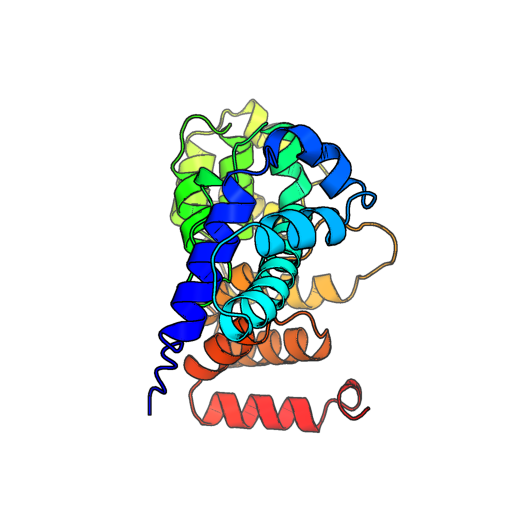1 185 ? 16.907 10.418 -0.383 1.00 63.66 185 THR A O 1
ATOM 1542 N N . THR A 1 186 ? 17.803 9.458 -2.185 1.00 61.72 186 THR A N 1
ATOM 1543 C CA . THR A 1 186 ? 18.209 10.730 -2.815 1.00 61.72 186 THR A CA 1
ATOM 1544 C C . THR A 1 186 ? 17.011 11.547 -3.317 1.00 61.72 186 THR A C 1
ATOM 1546 O O . THR A 1 186 ? 16.979 12.765 -3.166 1.00 61.72 186 THR A O 1
ATOM 1549 N N . MET A 1 187 ? 15.978 10.893 -3.851 1.00 55.50 187 MET A N 1
ATOM 1550 C CA . MET A 1 187 ? 14.762 11.536 -4.380 1.00 55.50 187 MET A CA 1
ATOM 1551 C C . MET A 1 187 ? 13.932 12.228 -3.312 1.00 55.50 187 MET A C 1
ATOM 1553 O O . MET A 1 187 ? 13.339 13.278 -3.540 1.00 55.50 187 MET A O 1
ATOM 1557 N N . SER A 1 188 ? 13.949 11.677 -2.107 1.00 50.81 188 SER A N 1
ATOM 1558 C CA . SER A 1 188 ? 13.256 12.248 -0.961 1.00 50.81 188 SER A CA 1
ATOM 1559 C C . SER A 1 188 ? 13.802 13.605 -0.486 1.00 50.81 188 SER A C 1
ATOM 1561 O O . SER A 1 188 ? 13.128 14.303 0.275 1.00 50.81 188 SER A O 1
ATOM 1563 N N . ILE A 1 189 ? 15.007 13.983 -0.933 1.00 44.16 189 ILE A N 1
ATOM 1564 C CA . ILE A 1 189 ? 15.639 15.275 -0.641 1.00 44.16 189 ILE A CA 1
ATOM 1565 C C . ILE A 1 189 ? 15.019 16.386 -1.510 1.00 44.16 189 ILE A C 1
ATOM 1567 O O . ILE A 1 189 ? 14.975 17.539 -1.088 1.00 44.16 189 ILE A O 1
ATOM 1571 N N . PHE A 1 190 ? 14.436 16.053 -2.667 1.00 39.28 190 PHE A N 1
ATOM 1572 C CA . PHE A 1 190 ? 13.807 17.005 -3.593 1.00 39.28 190 PHE A CA 1
ATOM 1573 C C . PHE A 1 190 ? 12.321 17.267 -3.286 1.00 39.28 190 PHE A C 1
ATOM 1575 O O . PHE A 1 190 ? 11.510 17.442 -4.196 1.00 39.28 190 PHE A O 1
ATOM 1582 N N . LYS A 1 191 ? 11.951 17.329 -1.997 1.00 44.81 191 LYS A N 1
ATOM 1583 C CA . LYS A 1 191 ? 10.630 17.783 -1.520 1.00 44.81 191 LYS A CA 1
ATOM 1584 C C . LYS A 1 191 ? 10.428 19.281 -1.785 1.00 44.81 191 LYS A C 1
ATOM 1586 O O . LYS A 1 191 ? 10.286 20.071 -0.855 1.00 44.81 191 LYS A O 1
ATOM 1591 N N . ASP A 1 192 ? 10.382 19.690 -3.048 1.00 37.44 192 ASP A N 1
ATOM 1592 C CA . ASP A 1 192 ? 9.943 21.035 -3.398 1.00 37.44 192 ASP A CA 1
ATOM 1593 C C . ASP A 1 192 ? 8.405 21.092 -3.497 1.00 37.44 192 ASP A C 1
ATOM 1595 O O . ASP A 1 192 ? 7.775 20.797 -4.512 1.00 37.44 192 ASP A O 1
ATOM 1599 N N . THR A 1 193 ? 7.820 21.332 -2.323 1.00 42.28 193 THR A N 1
ATOM 1600 C CA . THR A 1 193 ? 6.600 22.075 -1.935 1.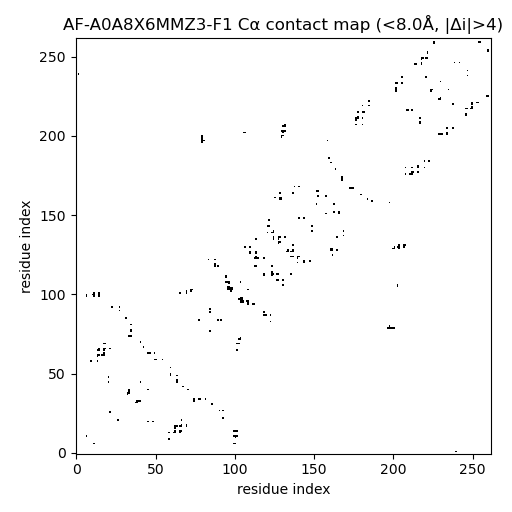00 42.28 193 THR A CA 1
ATOM 1601 C C . THR A 1 193 ? 5.334 22.208 -2.810 1.00 42.28 193 THR A C 1
ATOM 1603 O O . THR A 1 193 ? 4.395 22.842 -2.335 1.00 42.28 193 THR A O 1
ATOM 1606 N N . SER A 1 194 ? 5.171 21.613 -3.998 1.00 40.75 194 SER A N 1
ATOM 1607 C CA . SER A 1 194 ? 3.940 21.876 -4.791 1.00 40.75 194 SER A CA 1
ATOM 1608 C C . SER A 1 194 ? 3.313 20.722 -5.575 1.00 40.75 194 SER A C 1
ATOM 1610 O O . SER A 1 194 ? 2.188 20.871 -6.055 1.00 40.75 194 SER A O 1
ATOM 1612 N N . SER A 1 195 ? 3.945 19.550 -5.668 1.00 42.28 195 SER A N 1
ATOM 1613 C CA . SER A 1 195 ? 3.363 18.411 -6.394 1.00 42.28 195 SER A CA 1
ATOM 1614 C C . SER A 1 195 ? 3.059 17.244 -5.450 1.00 42.28 195 SER A C 1
ATOM 1616 O O . SER A 1 195 ? 3.896 16.411 -5.125 1.00 42.28 195 SER A O 1
ATOM 1618 N N . SER A 1 196 ? 1.810 17.189 -4.993 1.00 41.59 196 SER A N 1
ATOM 1619 C CA . SER A 1 196 ? 1.240 16.191 -4.076 1.00 41.59 196 SER A CA 1
ATOM 1620 C C . SER A 1 196 ? 1.134 14.768 -4.648 1.00 41.59 196 SER A C 1
ATOM 1622 O O . SER A 1 196 ? 0.318 13.977 -4.176 1.00 41.59 196 SER A O 1
ATOM 1624 N N . TYR A 1 197 ? 1.884 14.422 -5.696 1.00 42.56 197 TYR A N 1
ATOM 1625 C CA . TYR A 1 197 ? 1.421 13.360 -6.585 1.00 42.56 197 TYR A CA 1
ATOM 1626 C C . TYR A 1 197 ? 1.830 11.944 -6.216 1.00 42.56 197 TYR A C 1
ATOM 1628 O O . TYR A 1 197 ? 1.106 11.040 -6.617 1.00 42.56 197 TYR A O 1
ATOM 1636 N N . PHE A 1 198 ? 2.880 11.713 -5.428 1.00 48.25 198 PHE A N 1
ATOM 1637 C CA . PHE A 1 198 ? 3.207 10.352 -4.997 1.00 48.25 198 PHE A CA 1
ATOM 1638 C C . PHE A 1 198 ? 3.908 10.361 -3.641 1.00 48.25 198 PHE A C 1
ATOM 1640 O O . PHE A 1 198 ? 5.130 10.457 -3.558 1.00 48.25 198 PHE A O 1
ATOM 1647 N N . TYR A 1 199 ? 3.132 10.192 -2.569 1.00 50.94 199 TYR A N 1
ATOM 1648 C CA . TYR A 1 199 ? 3.666 9.473 -1.419 1.00 50.94 199 TYR A CA 1
ATOM 1649 C C . TYR A 1 199 ? 4.056 8.094 -1.945 1.00 50.94 199 TYR A C 1
ATOM 1651 O O . TYR A 1 199 ? 3.194 7.313 -2.350 1.00 50.94 199 TYR A O 1
ATOM 1659 N N . MET A 1 200 ? 5.358 7.823 -2.021 1.00 54.16 200 MET A N 1
ATOM 1660 C CA . MET A 1 200 ? 5.821 6.449 -2.119 1.00 54.16 200 MET A CA 1
ATOM 1661 C C . MET A 1 200 ? 5.204 5.710 -0.940 1.00 54.16 200 MET A C 1
ATOM 1663 O O . MET A 1 200 ? 5.504 6.034 0.209 1.00 54.16 200 MET A O 1
ATOM 1667 N N . ASP A 1 201 ? 4.297 4.775 -1.220 1.00 61.22 201 ASP A N 1
ATOM 1668 C CA . ASP A 1 201 ? 3.734 3.930 -0.180 1.00 61.22 201 ASP A CA 1
ATOM 1669 C C . ASP A 1 201 ? 4.923 3.224 0.474 1.00 61.22 201 ASP A C 1
ATOM 1671 O O . ASP A 1 201 ? 5.636 2.461 -0.182 1.00 61.22 201 ASP A O 1
ATOM 1675 N N . PHE A 1 202 ? 5.203 3.540 1.739 1.00 63.84 202 PHE A N 1
ATOM 1676 C CA . PHE A 1 202 ? 6.342 2.999 2.477 1.00 63.84 202 PHE A CA 1
ATOM 1677 C C . PHE A 1 202 ? 6.347 1.456 2.448 1.00 63.84 202 PHE A C 1
ATOM 1679 O O . PHE A 1 202 ? 7.394 0.813 2.506 1.00 63.84 202 PHE A O 1
ATOM 1686 N N . LEU A 1 203 ? 5.187 0.836 2.226 1.00 64.19 203 LEU A N 1
ATOM 1687 C CA . LEU A 1 203 ? 5.068 -0.593 1.948 1.00 64.19 203 LEU A CA 1
ATOM 1688 C C . LEU A 1 203 ? 5.859 -1.083 0.725 1.00 64.19 203 LEU A C 1
ATOM 1690 O O . LEU A 1 203 ? 6.330 -2.220 0.728 1.00 64.19 203 LEU A O 1
ATOM 1694 N N . GLY A 1 204 ? 6.028 -0.263 -0.312 1.00 65.62 204 GLY A N 1
ATOM 1695 C CA . GLY A 1 204 ? 6.927 -0.562 -1.424 1.00 65.62 204 GLY A CA 1
ATOM 1696 C C . GLY A 1 204 ? 8.377 -0.676 -0.947 1.00 65.62 204 GLY A C 1
ATOM 1697 O O . GLY A 1 204 ? 9.067 -1.642 -1.276 1.00 65.62 204 GLY A O 1
ATOM 1698 N N . VAL A 1 205 ? 8.804 0.232 -0.063 1.00 67.56 205 VAL A N 1
ATOM 1699 C CA . VAL A 1 205 ? 10.117 0.172 0.600 1.00 67.56 205 VAL A CA 1
ATOM 1700 C C . VAL A 1 205 ? 10.230 -1.069 1.489 1.00 67.56 205 VAL A C 1
ATOM 1702 O O . VAL A 1 205 ? 11.261 -1.737 1.471 1.00 67.56 205 VAL A O 1
ATOM 1705 N N . LEU A 1 206 ? 9.163 -1.472 2.185 1.00 74.81 206 LEU A N 1
ATOM 1706 C CA . LEU A 1 206 ? 9.146 -2.728 2.947 1.00 74.81 206 LEU A CA 1
ATOM 1707 C C . LEU A 1 206 ? 9.387 -3.967 2.077 1.00 74.81 206 LEU A C 1
ATOM 1709 O O . LEU A 1 206 ? 10.070 -4.887 2.523 1.00 74.81 206 LEU A O 1
ATOM 1713 N N . GLN A 1 207 ? 8.869 -4.007 0.844 1.00 77.50 207 GLN A N 1
ATOM 1714 C CA . GLN A 1 207 ? 9.160 -5.104 -0.092 1.00 77.50 207 GLN A CA 1
ATOM 1715 C C . GLN A 1 207 ? 10.614 -5.089 -0.584 1.00 77.50 207 GLN A C 1
ATOM 1717 O O . GLN A 1 207 ? 11.147 -6.134 -0.968 1.00 77.50 207 GLN A O 1
ATOM 1722 N N . LEU A 1 208 ? 11.267 -3.924 -0.558 1.00 77.81 208 LEU A N 1
ATOM 1723 C CA . LEU A 1 208 ? 12.681 -3.786 -0.892 1.00 77.81 208 LEU A CA 1
ATOM 1724 C C . LEU A 1 208 ? 13.595 -4.280 0.224 1.00 77.81 208 LEU A C 1
ATOM 1726 O O . LEU A 1 208 ? 14.621 -4.879 -0.084 1.00 77.81 208 LEU A O 1
ATOM 1730 N N . LEU A 1 209 ? 13.246 -4.073 1.500 1.00 81.75 209 LEU A N 1
ATOM 1731 C CA . LEU A 1 209 ? 14.153 -4.342 2.628 1.00 81.75 209 LEU A CA 1
ATOM 1732 C C . LEU A 1 209 ? 14.811 -5.733 2.604 1.00 81.75 209 LEU A C 1
ATOM 1734 O O . LEU A 1 209 ? 16.024 -5.797 2.840 1.00 81.75 209 LEU A O 1
ATOM 1738 N N . PRO A 1 210 ? 14.101 -6.842 2.300 1.00 83.44 210 PRO A N 1
ATOM 1739 C CA . PRO A 1 210 ? 14.726 -8.162 2.228 1.00 83.44 210 PRO A CA 1
ATOM 1740 C C . PRO A 1 210 ? 15.760 -8.287 1.104 1.00 83.44 210 PRO A C 1
ATOM 1742 O O . PRO A 1 210 ? 16.663 -9.112 1.206 1.00 83.44 210 PRO A O 1
ATOM 1745 N N . LYS A 1 211 ? 15.638 -7.473 0.049 1.00 83.62 211 LYS A N 1
ATOM 1746 C CA . LYS A 1 211 ? 16.522 -7.454 -1.124 1.00 83.62 211 LYS A CA 1
ATOM 1747 C C . LYS A 1 211 ? 17.724 -6.519 -0.957 1.00 83.62 211 LYS A C 1
ATOM 1749 O O . LYS A 1 211 ? 18.684 -6.624 -1.715 1.00 83.62 211 LYS A O 1
ATOM 1754 N N . LEU A 1 212 ? 17.676 -5.610 0.017 1.00 84.00 212 LEU A N 1
ATOM 1755 C CA . LEU A 1 212 ? 18.772 -4.693 0.321 1.00 84.00 212 LEU A CA 1
ATOM 1756 C C . LEU A 1 212 ? 19.864 -5.374 1.141 1.00 84.00 212 LEU A C 1
ATOM 1758 O O . LEU A 1 212 ? 19.592 -6.222 1.999 1.00 84.00 212 LEU A O 1
ATOM 1762 N N . ASN A 1 213 ? 21.103 -4.920 0.940 1.00 87.25 213 ASN A N 1
ATOM 1763 C CA . ASN A 1 213 ? 22.182 -5.247 1.862 1.00 87.25 213 ASN A CA 1
ATOM 1764 C C . ASN A 1 213 ? 21.910 -4.654 3.261 1.00 87.25 213 ASN A C 1
ATOM 1766 O O . ASN A 1 213 ? 21.070 -3.767 3.448 1.00 87.25 213 ASN A O 1
ATOM 1770 N N . ARG A 1 214 ? 22.653 -5.146 4.257 1.00 85.00 214 ARG A N 1
ATOM 1771 C CA . ARG A 1 214 ? 22.444 -4.822 5.673 1.00 85.00 214 ARG A CA 1
ATOM 1772 C C . ARG A 1 214 ? 22.464 -3.317 5.966 1.00 85.00 214 ARG A C 1
ATOM 1774 O O . ARG A 1 214 ? 21.585 -2.847 6.686 1.00 85.00 214 ARG A O 1
ATOM 1781 N N . ASN A 1 215 ? 23.417 -2.586 5.386 1.00 84.75 215 ASN A N 1
ATOM 1782 C CA . ASN A 1 215 ? 23.610 -1.152 5.618 1.00 84.75 215 ASN A CA 1
ATOM 1783 C C . ASN A 1 215 ? 22.531 -0.330 4.915 1.00 84.75 215 ASN A C 1
ATOM 1785 O O . ASN A 1 215 ? 21.907 0.529 5.532 1.00 84.75 215 ASN A O 1
ATOM 1789 N N . SER A 1 216 ? 22.255 -0.638 3.645 1.00 83.75 216 SER A N 1
ATOM 1790 C CA . SER A 1 216 ? 21.194 0.022 2.880 1.00 83.75 216 SER A CA 1
ATOM 1791 C C . SER A 1 216 ? 19.836 -0.139 3.564 1.00 83.75 216 SER A C 1
ATOM 1793 O O . SER A 1 216 ? 19.078 0.825 3.640 1.00 83.75 216 SER A O 1
ATOM 1795 N N . ARG A 1 217 ? 19.548 -1.315 4.141 1.00 85.50 217 ARG A N 1
ATOM 1796 C CA . ARG A 1 217 ? 18.318 -1.550 4.913 1.00 85.50 217 ARG A CA 1
ATOM 1797 C C . ARG A 1 217 ? 18.185 -0.592 6.100 1.00 85.50 217 ARG A C 1
ATOM 1799 O O . ARG A 1 217 ? 17.139 0.031 6.255 1.00 85.50 217 ARG A O 1
ATOM 1806 N N . VAL A 1 218 ? 19.236 -0.469 6.915 1.00 85.38 218 VAL A N 1
ATOM 1807 C CA . VAL A 1 218 ? 19.244 0.413 8.094 1.00 85.38 218 VAL A CA 1
ATOM 1808 C C . VAL A 1 218 ? 19.062 1.870 7.677 1.00 85.38 218 VAL A C 1
ATOM 1810 O O . VAL A 1 218 ? 18.185 2.544 8.210 1.00 85.38 218 VAL A O 1
ATOM 1813 N N . MET A 1 219 ? 19.814 2.332 6.675 1.00 83.62 219 MET A N 1
ATOM 1814 C CA . MET A 1 219 ? 19.747 3.724 6.225 1.00 83.62 219 MET A CA 1
ATOM 1815 C C . MET A 1 219 ? 18.370 4.097 5.670 1.00 83.62 219 MET A C 1
ATOM 1817 O O . MET A 1 219 ? 17.868 5.167 5.997 1.00 83.62 219 MET A O 1
ATOM 1821 N N . ASN A 1 220 ? 17.720 3.214 4.901 1.00 79.69 220 ASN A N 1
ATOM 1822 C CA . ASN A 1 220 ? 16.362 3.472 4.401 1.00 79.69 220 ASN A CA 1
ATOM 1823 C C . ASN A 1 220 ? 15.347 3.607 5.541 1.00 79.69 220 ASN A C 1
ATOM 1825 O O . ASN A 1 220 ? 14.462 4.458 5.481 1.00 79.69 220 ASN A O 1
ATOM 1829 N N . ILE A 1 221 ? 15.469 2.780 6.583 1.00 81.31 221 ILE A N 1
ATOM 1830 C CA . ILE A 1 221 ? 14.571 2.835 7.739 1.00 81.31 221 ILE A CA 1
ATOM 1831 C C . ILE A 1 221 ? 14.800 4.120 8.534 1.00 81.31 221 ILE A C 1
ATOM 1833 O O . ILE A 1 221 ? 13.837 4.837 8.788 1.00 81.31 221 ILE A O 1
ATOM 1837 N N . VAL A 1 222 ? 16.051 4.450 8.869 1.00 82.62 222 VAL A N 1
ATOM 1838 C CA . VAL A 1 222 ? 16.400 5.690 9.588 1.00 82.62 222 VAL A CA 1
ATOM 1839 C C . VAL A 1 222 ? 15.883 6.917 8.839 1.00 82.62 222 VAL A C 1
ATOM 1841 O O . VAL A 1 222 ? 15.217 7.767 9.425 1.00 82.62 222 VAL A O 1
ATOM 1844 N N . ASP A 1 223 ? 16.133 6.978 7.535 1.00 78.88 223 ASP A N 1
ATOM 1845 C CA . ASP A 1 223 ? 15.713 8.087 6.683 1.00 78.88 223 ASP A CA 1
ATOM 1846 C C . ASP A 1 223 ? 14.178 8.213 6.609 1.00 78.88 223 ASP A C 1
ATOM 1848 O O . ASP A 1 223 ? 13.624 9.311 6.682 1.00 78.88 223 ASP A O 1
ATOM 1852 N N . SER A 1 224 ? 13.465 7.086 6.566 1.00 75.94 224 SER A N 1
ATOM 1853 C CA . SER A 1 224 ? 11.997 7.073 6.587 1.00 75.94 224 SER A CA 1
ATOM 1854 C C . SER A 1 224 ? 11.419 7.502 7.944 1.00 75.94 224 SER A C 1
ATOM 1856 O O . SER A 1 224 ? 10.391 8.185 7.992 1.00 75.94 224 SER A O 1
ATOM 1858 N N . ILE A 1 225 ? 12.081 7.147 9.055 1.00 77.44 225 ILE A N 1
ATOM 1859 C CA . ILE A 1 225 ? 11.701 7.586 10.410 1.00 77.44 225 ILE A CA 1
ATOM 1860 C C . ILE A 1 225 ? 11.915 9.093 10.538 1.00 77.44 225 ILE A C 1
ATOM 1862 O O . ILE A 1 225 ? 11.010 9.802 10.980 1.00 77.44 225 ILE A O 1
ATOM 1866 N N . GLY A 1 226 ? 13.076 9.591 10.096 1.00 75.50 226 GLY A N 1
ATOM 1867 C CA . GLY A 1 226 ? 13.432 11.012 10.117 1.00 75.50 226 GLY A CA 1
ATOM 1868 C C . GLY A 1 226 ? 12.404 11.904 9.418 1.00 75.50 226 GLY A C 1
ATOM 1869 O O . GLY A 1 226 ? 12.172 13.037 9.832 1.00 75.50 226 GLY A O 1
ATOM 1870 N N . LYS A 1 227 ? 11.722 11.378 8.396 1.00 71.31 227 LYS A N 1
ATOM 1871 C CA . LYS A 1 227 ? 10.683 12.100 7.646 1.00 71.31 227 LYS A CA 1
ATOM 1872 C C . LYS A 1 227 ? 9.280 11.994 8.232 1.00 71.31 227 LYS A C 1
ATOM 1874 O O . LYS A 1 227 ? 8.381 12.654 7.714 1.00 71.31 227 LYS A O 1
ATOM 1879 N N . ARG A 1 228 ? 9.079 11.189 9.283 1.00 68.31 228 ARG A N 1
ATOM 1880 C CA . ARG A 1 228 ? 7.759 10.887 9.871 1.00 68.31 228 ARG A CA 1
ATOM 1881 C C . ARG A 1 228 ? 6.767 10.302 8.851 1.00 68.31 228 ARG A C 1
ATOM 1883 O O . ARG A 1 228 ? 5.563 10.497 8.965 1.00 68.31 228 ARG A O 1
ATOM 1890 N N . GLU A 1 229 ? 7.278 9.591 7.847 1.00 66.12 229 GLU A N 1
ATOM 1891 C CA . GLU A 1 229 ? 6.481 8.982 6.765 1.00 66.12 229 GLU A CA 1
ATOM 1892 C C . GLU A 1 229 ? 6.071 7.538 7.072 1.00 66.12 229 GLU A C 1
ATOM 1894 O O . GLU A 1 229 ? 5.276 6.930 6.359 1.00 66.12 229 GLU A O 1
ATOM 1899 N N . LEU A 1 230 ? 6.623 6.989 8.149 1.00 68.50 230 LEU A N 1
ATOM 1900 C CA . LEU A 1 230 ? 6.452 5.609 8.551 1.00 68.50 230 LEU A CA 1
ATOM 1901 C C . LEU A 1 230 ? 5.174 5.441 9.370 1.00 68.50 230 LEU A C 1
ATOM 1903 O O . LEU A 1 230 ? 5.062 5.935 10.494 1.00 68.50 230 LEU A O 1
ATOM 1907 N N . HIS A 1 231 ? 4.219 4.693 8.824 1.00 71.00 231 HIS A N 1
ATOM 1908 C CA . HIS A 1 231 ? 3.073 4.249 9.600 1.00 71.00 231 HIS A CA 1
ATOM 1909 C C . HIS A 1 231 ? 3.561 3.358 10.765 1.00 71.00 231 HIS A C 1
ATOM 1911 O O . HIS A 1 231 ? 4.440 2.516 10.554 1.00 71.00 231 HIS A O 1
ATOM 1917 N N . PRO A 1 232 ? 3.014 3.482 11.992 1.00 71.31 232 PRO A N 1
ATOM 1918 C CA . PRO A 1 232 ? 3.532 2.750 13.152 1.00 71.31 232 PRO A CA 1
ATOM 1919 C C . PRO A 1 232 ? 3.606 1.231 12.956 1.00 71.31 232 PRO A C 1
ATOM 1921 O O . PRO A 1 232 ? 4.566 0.594 13.379 1.00 71.31 232 PRO A O 1
ATOM 1924 N N . PHE A 1 233 ? 2.628 0.632 12.272 1.00 69.25 233 PHE A N 1
ATOM 1925 C CA . PHE A 1 233 ? 2.648 -0.808 11.993 1.00 69.25 233 PHE A CA 1
ATOM 1926 C C . PHE A 1 233 ? 3.766 -1.210 11.034 1.00 69.25 233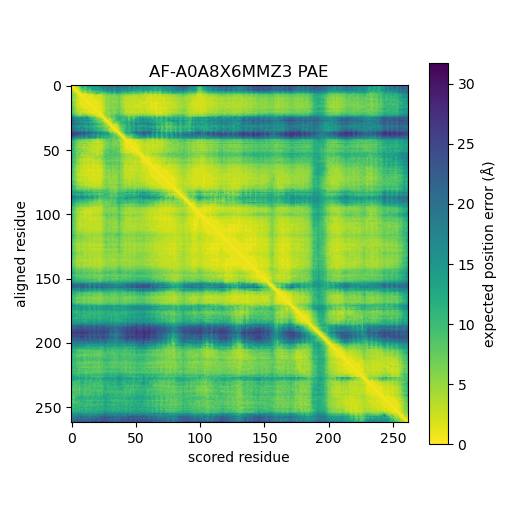 PHE A C 1
ATOM 1928 O O . PHE A 1 233 ? 4.413 -2.236 11.243 1.00 69.25 233 PHE A O 1
ATOM 1935 N N . ASP A 1 234 ? 4.022 -0.386 10.024 1.00 73.38 234 ASP A N 1
ATOM 1936 C CA . ASP A 1 234 ? 5.097 -0.628 9.071 1.00 73.38 234 ASP A CA 1
ATOM 1937 C C . ASP A 1 234 ? 6.458 -0.497 9.756 1.00 73.38 234 ASP A C 1
ATOM 1939 O O . ASP A 1 234 ? 7.362 -1.290 9.498 1.00 73.38 234 ASP A O 1
ATOM 1943 N N . PHE A 1 235 ? 6.572 0.429 10.714 1.00 78.88 235 PHE A N 1
ATOM 1944 C CA . PHE A 1 235 ? 7.748 0.562 11.566 1.00 78.88 235 PHE A CA 1
ATOM 1945 C C . PHE A 1 235 ? 7.993 -0.708 12.383 1.00 78.88 235 PHE A C 1
ATOM 1947 O O . PHE A 1 235 ? 9.084 -1.273 12.338 1.00 78.88 235 PHE A O 1
ATOM 1954 N N . TYR A 1 236 ? 6.977 -1.221 13.082 1.00 79.19 236 TYR A N 1
ATOM 1955 C CA . TYR A 1 236 ? 7.122 -2.471 13.831 1.00 79.19 236 TYR A CA 1
ATOM 1956 C C . TYR A 1 236 ? 7.476 -3.654 12.927 1.00 79.19 236 TYR A C 1
ATOM 1958 O O . TYR A 1 236 ? 8.277 -4.510 13.315 1.00 79.19 236 TYR A O 1
ATOM 1966 N N . LEU A 1 237 ? 6.921 -3.698 11.714 1.00 75.94 237 LEU A N 1
ATOM 1967 C CA . LEU A 1 237 ? 7.265 -4.722 10.738 1.00 75.94 237 LEU A CA 1
ATOM 1968 C C . LEU A 1 237 ? 8.741 -4.621 10.321 1.00 75.94 237 LEU A C 1
ATOM 1970 O O . LEU A 1 237 ? 9.412 -5.653 10.327 1.00 75.94 237 LEU A O 1
ATOM 1974 N N . CYS A 1 238 ? 9.263 -3.417 10.047 1.00 79.62 238 CYS A N 1
ATOM 1975 C CA . CYS A 1 238 ? 10.694 -3.183 9.804 1.00 79.62 238 CYS A CA 1
ATOM 1976 C C . CYS A 1 238 ? 11.554 -3.745 10.934 1.00 79.62 238 CYS A C 1
ATOM 1978 O O . CYS A 1 238 ? 12.445 -4.558 10.686 1.00 79.62 238 CYS A O 1
ATOM 1980 N N . LEU A 1 239 ? 11.257 -3.341 12.174 1.00 82.75 239 LEU A N 1
ATOM 1981 C CA . LEU A 1 239 ? 12.019 -3.758 13.351 1.00 82.75 239 LEU A CA 1
ATOM 1982 C C . LEU A 1 239 ? 12.017 -5.278 13.511 1.00 82.75 239 LEU A C 1
ATOM 1984 O O . LEU A 1 239 ? 13.038 -5.873 13.836 1.00 82.75 239 LEU A O 1
ATOM 1988 N N . SER A 1 240 ? 10.886 -5.930 13.229 1.00 80.94 240 SER A N 1
ATOM 1989 C CA . SER A 1 240 ? 10.764 -7.387 13.341 1.00 80.94 240 SER A CA 1
ATOM 1990 C C . SER A 1 240 ? 11.613 -8.175 12.331 1.00 80.94 240 SER A C 1
ATOM 1992 O O . SER A 1 240 ? 11.800 -9.380 12.507 1.00 80.94 240 SER A O 1
ATOM 1994 N N . GLN A 1 241 ? 12.097 -7.515 11.272 1.00 80.00 241 GLN A N 1
ATOM 1995 C CA . GLN A 1 241 ? 12.951 -8.096 10.231 1.00 80.00 241 GLN A CA 1
ATOM 1996 C C . GLN A 1 241 ? 14.441 -7.770 10.425 1.00 80.00 241 GLN A C 1
ATOM 1998 O O . GLN A 1 241 ? 15.268 -8.203 9.617 1.00 80.00 241 GLN A O 1
ATOM 2003 N N . MET A 1 242 ? 14.786 -6.997 11.455 1.00 84.56 242 MET A N 1
ATOM 2004 C CA . MET A 1 242 ? 16.158 -6.616 11.772 1.00 84.56 242 MET A CA 1
ATOM 2005 C C . MET A 1 242 ? 16.776 -7.586 12.777 1.00 84.56 242 MET A C 1
ATOM 2007 O O . MET A 1 242 ? 16.105 -8.080 13.683 1.00 84.56 242 MET A O 1
ATOM 2011 N N . ASP A 1 243 ? 18.064 -7.862 12.599 1.00 87.94 243 ASP A N 1
ATOM 2012 C CA . ASP A 1 243 ? 18.875 -8.518 13.625 1.00 87.94 243 ASP A CA 1
ATOM 2013 C C . ASP A 1 243 ? 19.384 -7.504 14.671 1.00 87.94 243 ASP A C 1
ATOM 2015 O O . ASP A 1 243 ? 19.303 -6.292 14.460 1.00 87.94 243 ASP A O 1
ATOM 2019 N N . ASP A 1 244 ? 19.920 -7.995 15.792 1.00 88.62 244 ASP A N 1
ATOM 2020 C CA . ASP A 1 244 ? 20.332 -7.150 16.926 1.00 88.62 244 ASP A CA 1
ATOM 2021 C C . ASP A 1 244 ? 21.344 -6.067 16.520 1.00 88.62 244 ASP A C 1
ATOM 2023 O O . ASP A 1 244 ? 21.223 -4.912 16.910 1.00 88.62 244 ASP A O 1
ATOM 2027 N N . HIS A 1 245 ? 22.289 -6.389 15.639 1.00 88.69 245 HIS A N 1
ATOM 2028 C CA . HIS A 1 245 ? 23.288 -5.419 15.192 1.00 88.69 245 HIS A CA 1
ATOM 2029 C C . HIS A 1 245 ? 22.711 -4.388 14.208 1.00 88.69 245 HIS A C 1
ATOM 2031 O O . HIS A 1 245 ? 23.147 -3.239 14.200 1.00 88.69 245 HIS A O 1
ATOM 2037 N N . GLN A 1 246 ? 21.721 -4.753 13.386 1.00 86.62 246 GLN A N 1
ATOM 2038 C CA . GLN A 1 246 ? 20.975 -3.775 12.586 1.00 86.62 246 GLN A CA 1
ATOM 2039 C C . GLN A 1 246 ? 20.181 -2.812 13.467 1.00 86.62 246 GLN A C 1
ATOM 2041 O O . GLN A 1 246 ? 20.122 -1.623 13.152 1.00 86.62 246 GLN A O 1
ATOM 2046 N N . LEU A 1 247 ? 19.588 -3.316 14.551 1.00 87.88 247 LEU A N 1
ATOM 2047 C CA . LEU A 1 247 ? 18.890 -2.494 15.535 1.00 87.88 247 LEU A CA 1
ATOM 2048 C C . LEU A 1 247 ? 19.868 -1.541 16.232 1.00 87.88 247 LEU A C 1
ATOM 2050 O O . LEU A 1 247 ? 19.610 -0.340 16.250 1.00 87.88 247 LEU A O 1
ATOM 2054 N N . ASP A 1 248 ? 21.014 -2.033 16.709 1.00 87.75 248 ASP A N 1
ATOM 2055 C CA . ASP A 1 248 ? 22.055 -1.211 17.343 1.00 87.75 248 ASP A CA 1
ATOM 2056 C C . ASP A 1 248 ? 22.553 -0.096 16.415 1.00 87.75 248 ASP A C 1
ATOM 2058 O O . ASP A 1 248 ? 22.682 1.063 16.824 1.00 87.75 248 ASP A O 1
ATOM 2062 N N . LEU A 1 249 ? 22.793 -0.425 15.142 1.00 87.69 249 LEU A N 1
ATOM 2063 C CA . LEU A 1 249 ? 23.219 0.547 14.140 1.00 87.69 249 LEU A CA 1
ATOM 2064 C C . LEU A 1 249 ? 22.123 1.590 13.878 1.00 87.69 249 LEU A C 1
ATOM 2066 O O . LEU A 1 249 ? 22.402 2.788 13.856 1.00 87.69 249 LEU A O 1
ATOM 2070 N N . MET A 1 250 ? 20.870 1.152 13.725 1.00 89.31 250 MET A N 1
ATOM 2071 C CA . MET A 1 250 ? 19.721 2.039 13.534 1.00 89.31 250 MET A CA 1
ATOM 2072 C C . MET A 1 250 ? 19.559 2.997 14.720 1.00 89.31 250 MET A C 1
ATOM 2074 O O . MET A 1 250 ? 19.451 4.202 14.506 1.00 89.31 250 MET A O 1
ATOM 2078 N N . PHE A 1 251 ? 19.583 2.497 15.960 1.00 87.38 251 PHE A N 1
ATOM 2079 C CA . PHE A 1 251 ? 19.464 3.340 17.150 1.00 87.38 251 PHE A CA 1
ATOM 2080 C C . PHE A 1 251 ? 20.636 4.309 17.281 1.00 87.38 251 PHE A C 1
ATOM 2082 O O . PHE A 1 251 ? 20.415 5.473 17.601 1.00 87.38 251 PHE A O 1
ATOM 2089 N N . SER A 1 252 ? 21.857 3.880 16.955 1.00 87.75 252 SER A N 1
ATOM 2090 C CA . SER A 1 252 ? 23.025 4.765 16.939 1.00 87.75 252 SER A CA 1
ATOM 2091 C C . SER A 1 252 ? 22.837 5.933 15.967 1.00 87.75 252 SER A C 1
ATOM 2093 O O . SER A 1 252 ? 23.088 7.080 16.328 1.00 87.75 252 SER A O 1
ATOM 2095 N N . HIS A 1 253 ? 22.329 5.671 14.759 1.00 84.94 253 HIS A N 1
ATOM 2096 C CA . HIS A 1 253 ? 22.029 6.723 13.787 1.00 84.94 253 HIS A CA 1
ATOM 2097 C C . HIS A 1 253 ? 20.876 7.634 14.222 1.00 84.94 253 HIS A C 1
ATOM 2099 O O . HIS A 1 253 ? 20.985 8.846 14.063 1.00 84.94 253 HIS A O 1
ATOM 2105 N N . LEU A 1 254 ? 19.803 7.082 14.798 1.00 83.25 254 LEU A N 1
ATOM 2106 C CA . LEU A 1 254 ? 18.679 7.878 15.308 1.00 83.25 254 LEU A CA 1
ATOM 2107 C C . LEU A 1 254 ? 19.102 8.795 16.465 1.00 83.25 254 LEU A C 1
ATOM 2109 O O . LEU A 1 254 ? 18.643 9.928 16.532 1.00 83.25 254 LEU A O 1
ATOM 2113 N N . LEU A 1 255 ? 19.999 8.334 17.343 1.00 81.81 255 LEU A N 1
ATOM 2114 C CA . LEU A 1 255 ? 20.549 9.134 18.445 1.00 81.81 255 LEU A CA 1
ATOM 2115 C C . LEU A 1 255 ? 21.492 10.245 17.962 1.00 81.81 255 LEU A C 1
ATOM 2117 O O . LEU A 1 255 ? 21.620 11.272 18.626 1.00 81.81 255 LEU A O 1
ATOM 2121 N N . MET A 1 256 ? 22.162 10.047 16.824 1.00 79.69 256 MET A N 1
ATOM 2122 C CA . MET A 1 256 ? 23.030 11.058 16.212 1.00 79.69 256 MET A CA 1
ATOM 2123 C C . MET A 1 256 ? 22.263 12.059 15.334 1.00 79.69 256 MET A C 1
ATOM 2125 O O . MET A 1 256 ? 22.777 13.147 15.065 1.00 79.69 256 MET A O 1
ATOM 2129 N N . ASP A 1 257 ? 21.047 11.728 14.891 1.00 72.88 257 ASP A N 1
ATOM 2130 C CA . ASP A 1 257 ? 20.220 12.619 14.079 1.00 72.88 257 ASP A CA 1
ATOM 2131 C C . ASP A 1 257 ? 19.490 13.645 14.960 1.00 72.88 257 ASP A C 1
ATOM 2133 O O . ASP A 1 257 ? 18.400 13.413 15.484 1.00 72.88 257 ASP A O 1
ATOM 2137 N N . GLN A 1 258 ? 20.094 14.829 15.092 1.00 60.12 258 GLN A N 1
ATOM 2138 C CA . GLN A 1 258 ? 19.563 15.948 15.883 1.00 60.12 258 GLN A CA 1
ATOM 2139 C C . GLN A 1 258 ? 18.151 16.400 15.459 1.00 60.12 258 GLN A C 1
ATOM 2141 O O . GLN A 1 258 ? 17.485 17.098 16.222 1.00 60.12 258 GLN A O 1
ATOM 2146 N N . ARG A 1 259 ? 17.660 15.993 14.276 1.00 61.12 259 ARG A N 1
ATOM 2147 C CA . ARG A 1 259 ? 16.301 16.299 13.790 1.00 61.12 259 ARG A CA 1
ATOM 2148 C C . ARG A 1 259 ? 15.192 15.560 14.551 1.00 61.12 259 ARG A C 1
ATOM 2150 O O . ARG A 1 259 ? 14.030 15.934 14.416 1.00 61.12 259 ARG A O 1
ATOM 2157 N N . LEU A 1 260 ? 15.526 14.525 15.325 1.00 54.47 260 LEU A N 1
ATOM 2158 C CA . LEU A 1 260 ? 14.564 13.711 16.081 1.00 54.47 260 LEU A CA 1
ATOM 2159 C C . LEU A 1 260 ? 14.456 14.090 17.569 1.00 54.47 260 LEU A C 1
ATOM 2161 O O . LEU A 1 260 ? 13.602 13.551 18.265 1.00 54.47 260 LEU A O 1
ATOM 2165 N N . CYS A 1 261 ? 15.279 15.025 18.055 1.00 49.50 261 CYS A N 1
ATOM 2166 C CA . CYS A 1 261 ? 15.347 15.423 19.468 1.00 49.50 261 CYS A CA 1
ATOM 2167 C C . CYS A 1 261 ? 14.373 16.557 19.870 1.00 49.50 261 CYS A C 1
ATOM 2169 O O . CYS A 1 261 ? 14.649 17.263 20.841 1.00 49.50 261 CYS A O 1
ATOM 2171 N N . VAL A 1 262 ? 13.260 16.751 19.146 1.00 44.75 262 VAL A N 1
ATOM 2172 C CA . VAL A 1 262 ? 12.257 17.812 19.405 1.00 44.75 262 VAL A CA 1
ATOM 2173 C C . VAL A 1 262 ? 10.838 17.261 19.433 1.00 44.75 262 VAL A C 1
ATOM 2175 O O . VAL A 1 262 ? 10.421 16.644 18.421 1.00 44.75 262 VAL A O 1
#

Sequence (262 aa):
MKIRFWPSLQLIAQVRIARGILSNLEFENNFPDFMRGVGLIDLQYMHQILSSLNLETVLKNGTMGIIEMLVKEIASWCSCHRSFLIEGNLDYWNTLQWYSHGTINRLETARALIKDKSIKIEHRFNLACAYYMEEDVRRLWKNMSSGYRHFFTLTKLNSDFRMFWINALQTNSPFDWNEISLSLTTMSIFKDTSSSYFYMDFLGVLQLLPKLNRNSRVMNIVDSIGKRELHPFDFYLCLSQMDDHQLDLMFSHLLMDQRLCV